Protein AF-A0A086ZMW8-F1 (afdb_monomer_lite)

Sequence (193 aa):
VYIPHWGKWCWTGADGKLQGNTPGKIGWQNPAAFYQVSSKNVNKVGQGMFSYIQPSRLSVDGSREDAINIFVNTALSYLGSPYRWDYALWPGGGSDCAGLVISSMESVGMQTPYNAYDHRFQAWQDHDANNMWNDPRIMKVAVADRRRGDLVFYPGHVAIYLGNDTIINAYPPHVEYDSIWRWSVRGIGRLFI

Organism: NCBI:txid78343

InterPro domains:
  IPR000064 Endopeptidase, NLPC/P60 domain [PF00877] (80-179)
  IPR000064 Endopeptidase, NLPC/P60 domain [PS51935] (65-193)
  IPR038765 Papain-like cysteine peptidase superfamily [SSF54001] (66-191)
  IPR051794 Peptidoglycan endopeptidase RipA/RipB-like [PTHR47359] (69-190)

Foldseek 3Di:
DWDDDPQATFDDDPVRDGDDPDGQAHDDWDDPLAFTFGQAFEDQDDDDQLSDAQAAPADNHHDLVRLLCQLVVLLVLQFFAFADQLALGHRNPHDAFVSSNRNSCRNRRGHDPDGSNCSNPPPVNSQVLVVQVPDPNFDFDAPVPDDFQKWWGDRSGIWGDHDPQWTWGQDPGGTDIDGSVPDDTPTITHRRD

Structure (mmCIF, N/CA/C/O backbone):
data_AF-A0A086ZMW8-F1
#
_entry.id   AF-A0A086ZMW8-F1
#
loop_
_atom_site.group_PDB
_atom_site.id
_atom_site.type_symbol
_atom_site.label_atom_id
_atom_site.label_alt_id
_atom_site.label_comp_id
_atom_site.label_asym_id
_atom_site.label_entity_id
_atom_site.label_seq_id
_atom_site.pdbx_PDB_ins_code
_atom_site.Cartn_x
_atom_site.Cartn_y
_atom_site.Cartn_z
_atom_site.occupancy
_atom_site.B_iso_or_equiv
_atom_site.auth_seq_id
_atom_site.auth_comp_id
_atom_site.auth_asym_id
_atom_site.auth_atom_id
_atom_site.pdbx_PDB_model_num
ATOM 1 N N . VAL A 1 1 ? 0.745 -2.828 18.909 1.00 62.19 1 VAL A N 1
ATOM 2 C CA . VAL A 1 1 ? -0.178 -3.710 18.145 1.00 62.19 1 VAL A CA 1
ATOM 3 C C . VAL A 1 1 ? -1.613 -3.312 18.482 1.00 62.19 1 VAL A C 1
ATOM 5 O O . VAL A 1 1 ? -1.815 -2.674 19.504 1.00 62.19 1 VAL A O 1
ATOM 8 N N . TYR A 1 2 ? -2.616 -3.596 17.652 1.00 72.81 2 TYR A N 1
ATOM 9 C CA . TYR A 1 2 ? -4.003 -3.312 18.044 1.00 72.81 2 TYR A CA 1
ATOM 10 C C . TYR A 1 2 ? -4.563 -4.466 18.868 1.00 72.81 2 TYR A C 1
ATOM 12 O O . TYR A 1 2 ? -4.479 -5.614 18.441 1.00 72.81 2 TYR A O 1
ATOM 20 N N . ILE A 1 3 ? -5.112 -4.161 20.044 1.00 77.69 3 ILE A N 1
ATOM 21 C CA . ILE A 1 3 ? -5.725 -5.160 20.928 1.00 77.69 3 ILE A CA 1
ATOM 22 C C . ILE A 1 3 ? -7.196 -4.822 21.184 1.00 77.69 3 ILE A C 1
ATOM 24 O O . ILE A 1 3 ? -7.540 -3.634 21.270 1.00 77.69 3 ILE A O 1
ATOM 28 N N . PRO A 1 4 ? -8.068 -5.834 21.330 1.00 80.25 4 PRO A N 1
ATOM 29 C CA . PRO A 1 4 ? -9.439 -5.601 21.740 1.00 80.25 4 PRO A CA 1
ATOM 30 C C . PRO A 1 4 ? -9.466 -5.169 23.213 1.00 80.25 4 PRO A C 1
ATOM 32 O O . PRO A 1 4 ? -8.930 -5.845 24.089 1.00 80.25 4 PRO A O 1
ATOM 35 N N . HIS A 1 5 ? -10.107 -4.038 23.497 1.00 79.62 5 HIS A N 1
ATOM 36 C CA . HIS A 1 5 ? -10.313 -3.508 24.840 1.00 79.62 5 HIS A CA 1
ATOM 37 C C . HIS A 1 5 ? -11.706 -2.870 24.929 1.00 79.62 5 HIS A C 1
ATOM 39 O O . HIS A 1 5 ? -12.002 -1.899 24.234 1.00 79.62 5 HIS A O 1
ATOM 45 N N . TRP A 1 6 ? -12.588 -3.454 25.750 1.00 79.94 6 TRP A N 1
ATOM 46 C CA . TRP A 1 6 ? -13.980 -3.011 25.954 1.00 79.94 6 TRP A CA 1
ATOM 47 C C . TRP A 1 6 ? -14.782 -2.791 24.657 1.00 79.94 6 TRP A C 1
ATOM 49 O O . TRP A 1 6 ? -15.433 -1.764 24.473 1.00 79.94 6 TRP A O 1
ATOM 59 N N . GLY A 1 7 ? -14.716 -3.755 23.732 1.00 76.12 7 GLY A N 1
ATOM 60 C CA . GLY A 1 7 ? -15.445 -3.693 22.456 1.00 76.12 7 GLY A CA 1
ATOM 61 C C . GLY A 1 7 ? -14.871 -2.697 21.441 1.00 76.12 7 GLY A C 1
ATOM 62 O O . GLY A 1 7 ? -15.515 -2.406 20.435 1.00 76.12 7 GLY A O 1
ATOM 63 N N . LYS A 1 8 ? -13.670 -2.165 21.690 1.00 82.00 8 LYS A N 1
ATOM 64 C CA . LYS A 1 8 ? -12.950 -1.242 20.806 1.00 82.00 8 LYS A CA 1
ATOM 65 C C . LYS A 1 8 ? -11.552 -1.779 20.520 1.00 82.00 8 LYS A C 1
ATOM 67 O O . LYS A 1 8 ? -11.022 -2.567 21.299 1.00 82.00 8 LYS A O 1
ATOM 72 N N . TRP A 1 9 ? -10.943 -1.336 19.426 1.00 80.62 9 TRP A N 1
ATOM 73 C CA . TRP A 1 9 ? -9.559 -1.675 19.109 1.00 80.62 9 TRP A CA 1
ATOM 74 C C . TRP A 1 9 ? -8.659 -0.514 19.501 1.00 80.62 9 TRP A C 1
ATOM 76 O O . TRP A 1 9 ? -8.731 0.588 18.944 1.00 80.62 9 TRP A O 1
ATOM 86 N N . CYS A 1 10 ? -7.820 -0.759 20.498 1.00 81.38 10 CYS A N 1
ATOM 87 C CA . CYS A 1 10 ? -6.917 0.241 21.041 1.00 81.38 10 CYS A CA 1
ATOM 88 C C . CYS A 1 10 ? -5.493 -0.012 20.561 1.00 81.38 10 CYS A C 1
ATOM 90 O O . CYS A 1 10 ? -5.088 -1.154 20.339 1.00 81.38 10 CYS A O 1
ATOM 92 N N . TRP A 1 11 ? -4.742 1.073 20.392 1.00 78.00 11 TRP A N 1
ATOM 93 C CA . TRP A 1 11 ? -3.350 1.004 19.984 1.00 78.00 11 TRP A CA 1
ATOM 94 C C . TRP A 1 11 ? -2.454 0.706 21.192 1.00 78.00 11 TRP A C 1
ATOM 96 O O . TRP A 1 11 ? -2.548 1.370 22.227 1.00 78.00 11 TRP A O 1
ATOM 106 N N . THR A 1 12 ? -1.582 -0.291 21.060 1.00 69.06 12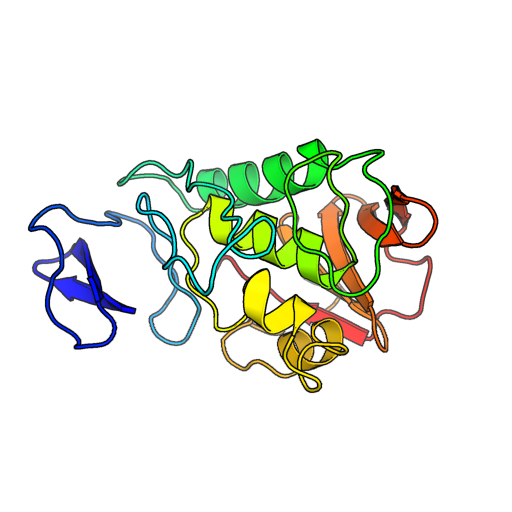 THR A N 1
ATOM 107 C CA . THR A 1 12 ? -0.496 -0.543 22.012 1.00 69.06 12 THR A CA 1
ATOM 108 C C . THR A 1 12 ? 0.857 -0.249 21.396 1.00 69.06 12 THR A C 1
ATOM 110 O O . THR A 1 12 ? 1.073 -0.478 20.199 1.00 69.06 12 THR A O 1
ATOM 113 N N . GLY A 1 13 ? 1.787 0.201 22.237 1.00 66.81 13 GLY A N 1
ATOM 114 C CA . GLY A 1 13 ? 3.204 0.232 21.897 1.00 66.81 13 GLY A CA 1
ATOM 115 C C . GLY A 1 13 ? 3.767 -1.171 21.646 1.00 66.81 13 GLY A C 1
ATOM 116 O O . GLY A 1 13 ? 3.068 -2.183 21.760 1.00 66.81 13 GLY A O 1
ATOM 117 N N . ALA A 1 14 ? 5.054 -1.249 21.306 1.00 59.66 14 ALA A N 1
ATOM 118 C CA . ALA A 1 14 ? 5.758 -2.529 21.159 1.00 59.66 14 ALA A CA 1
ATOM 119 C C . ALA A 1 14 ? 5.823 -3.336 22.476 1.00 59.66 14 ALA A C 1
ATOM 121 O O . ALA A 1 14 ? 5.982 -4.550 22.447 1.00 59.66 14 ALA A O 1
ATOM 122 N N . ASP A 1 15 ? 5.641 -2.673 23.619 1.00 63.19 15 ASP A N 1
ATOM 123 C CA . ASP A 1 15 ? 5.596 -3.251 24.966 1.00 63.19 15 ASP A CA 1
ATOM 124 C C . ASP A 1 15 ? 4.214 -3.807 25.359 1.00 63.19 15 ASP A C 1
ATOM 126 O O . ASP A 1 15 ? 4.018 -4.245 26.492 1.00 63.19 15 ASP A O 1
ATOM 130 N N . GLY A 1 16 ? 3.232 -3.757 24.451 1.00 58.94 16 GLY A N 1
ATOM 131 C CA . GLY A 1 16 ? 1.870 -4.219 24.708 1.00 58.94 16 GLY A CA 1
ATOM 132 C C . GLY A 1 16 ? 1.062 -3.314 25.643 1.00 58.94 16 GLY A C 1
ATOM 133 O O . GLY A 1 16 ? -0.112 -3.599 25.885 1.00 58.94 16 GLY A O 1
ATOM 134 N N . LYS A 1 17 ? 1.630 -2.203 26.130 1.00 70.06 17 LYS A N 1
ATOM 135 C CA . LYS A 1 17 ? 0.896 -1.236 26.949 1.00 70.06 17 LYS A CA 1
ATOM 136 C C . LYS A 1 17 ? 0.034 -0.352 26.062 1.00 70.06 17 LYS A C 1
ATOM 138 O O . LYS A 1 17 ? 0.461 0.090 24.993 1.00 70.06 17 LYS A O 1
ATOM 143 N N . LEU A 1 18 ? -1.191 -0.092 26.518 1.00 65.31 18 LEU A N 1
ATOM 144 C CA . LEU A 1 18 ? -2.094 0.856 25.873 1.00 65.31 18 LEU A CA 1
ATOM 145 C C . LEU A 1 18 ? -1.433 2.231 25.853 1.00 65.31 18 LEU A C 1
ATOM 147 O O . LEU A 1 18 ? -1.104 2.787 26.901 1.00 65.31 18 LEU A O 1
ATOM 151 N N . GLN A 1 19 ? -1.241 2.774 24.658 1.00 66.94 19 GLN A N 1
ATOM 152 C CA . GLN A 1 19 ? -0.713 4.117 24.496 1.00 66.94 19 GLN A CA 1
ATOM 153 C C . GLN A 1 19 ? -1.870 5.040 24.105 1.00 66.94 19 GLN A C 1
ATOM 155 O O . GLN A 1 19 ? -2.325 5.068 22.964 1.00 66.94 19 GLN A O 1
ATOM 160 N N . GLY A 1 20 ? -2.367 5.776 25.104 1.00 63.78 20 GLY A N 1
ATOM 161 C CA . GLY A 1 20 ? -3.547 6.631 25.004 1.00 63.78 20 GLY A CA 1
ATOM 162 C C . GLY A 1 20 ? -4.851 5.863 25.246 1.00 63.78 20 GLY A C 1
ATOM 163 O O . GLY A 1 20 ? -5.144 4.877 24.581 1.00 63.78 20 GLY A O 1
ATOM 164 N N . ASN A 1 21 ? -5.688 6.351 26.166 1.00 66.19 21 ASN A N 1
ATOM 165 C CA . ASN A 1 21 ? -7.015 5.773 26.442 1.00 66.19 21 ASN A CA 1
ATOM 166 C C . ASN A 1 21 ? -8.025 5.968 25.289 1.00 66.19 21 ASN A C 1
ATOM 168 O O . ASN A 1 21 ? -9.191 5.593 25.413 1.00 66.19 21 ASN A O 1
ATOM 172 N N . THR A 1 22 ? -7.615 6.583 24.175 1.00 75.62 22 THR A N 1
ATOM 173 C CA . THR A 1 22 ? -8.476 6.812 23.015 1.00 75.62 22 THR A CA 1
ATOM 174 C C . THR A 1 22 ? -8.354 5.647 22.028 1.00 75.62 22 THR A C 1
ATOM 176 O O . THR A 1 22 ? -7.244 5.360 21.577 1.00 75.62 22 THR A O 1
ATOM 179 N N . PRO A 1 23 ? -9.470 5.010 21.637 1.00 84.75 23 PRO A N 1
ATOM 180 C CA . PRO A 1 23 ? -9.475 3.947 20.636 1.00 84.75 23 PRO A CA 1
ATOM 181 C C . PRO A 1 23 ? -8.788 4.370 19.335 1.00 84.75 23 PRO A C 1
ATOM 183 O O . PRO A 1 23 ? -8.944 5.507 18.888 1.00 84.75 23 PRO A O 1
ATOM 186 N N . GLY A 1 24 ? -8.063 3.439 18.714 1.00 89.19 24 GLY A N 1
ATOM 187 C CA . GLY A 1 24 ? -7.549 3.612 17.355 1.00 89.19 24 GLY A CA 1
ATOM 188 C C . GLY A 1 24 ? -8.610 3.291 16.305 1.00 89.19 24 GLY A C 1
ATOM 189 O O . GLY A 1 24 ? -8.614 3.891 15.229 1.00 89.19 24 GLY A O 1
ATOM 190 N N . LYS A 1 25 ? -9.550 2.399 16.644 1.00 92.25 25 LYS A N 1
ATOM 191 C CA . LYS A 1 25 ? -10.668 2.007 15.785 1.00 92.25 25 LYS A CA 1
ATOM 192 C C . LYS A 1 25 ? -11.890 1.556 16.602 1.00 92.25 25 LYS A C 1
ATOM 194 O O . LYS A 1 25 ? -11.754 0.903 17.639 1.00 92.25 25 LYS A O 1
ATOM 199 N N . ILE A 1 26 ? -13.084 1.867 16.107 1.00 92.44 26 ILE A N 1
ATOM 200 C CA . ILE A 1 26 ? -14.387 1.332 16.523 1.00 92.44 26 ILE A CA 1
ATOM 201 C C . ILE A 1 26 ? -15.158 0.839 15.288 1.00 92.44 26 ILE A C 1
ATOM 203 O O . ILE A 1 26 ? -14.922 1.325 14.182 1.00 92.44 26 ILE A O 1
ATOM 207 N N . GLY A 1 27 ? -16.067 -0.123 15.453 1.00 91.25 27 GLY A N 1
ATOM 208 C CA . GLY A 1 27 ? -16.823 -0.711 14.338 1.00 91.25 27 GLY A CA 1
ATOM 209 C C . GLY A 1 27 ? -16.022 -1.766 13.569 1.00 91.25 27 GLY A C 1
ATOM 210 O O . GLY A 1 27 ? -15.354 -2.594 14.188 1.00 91.25 27 GLY A O 1
ATOM 211 N N . TRP A 1 28 ? -16.100 -1.748 12.231 1.00 94.62 28 TRP A N 1
ATOM 212 C CA . TRP A 1 28 ? -15.390 -2.718 11.384 1.00 94.62 28 TRP A CA 1
ATOM 213 C C . TRP A 1 28 ? -13.880 -2.716 11.658 1.00 94.62 28 TRP A C 1
ATOM 215 O O . TRP A 1 28 ? -13.268 -1.663 11.863 1.00 94.62 28 TRP A O 1
ATOM 225 N N . GLN A 1 29 ? -13.308 -3.914 11.640 1.00 95.19 29 GLN A N 1
ATOM 226 C CA . GLN A 1 29 ? -11.886 -4.193 11.727 1.00 95.19 29 GLN A CA 1
ATOM 227 C C . GLN A 1 29 ? -11.632 -5.556 11.070 1.00 95.19 29 GLN A C 1
ATOM 229 O O . GLN A 1 29 ? -12.502 -6.430 11.111 1.00 95.19 29 GLN A O 1
ATOM 234 N N . ASN A 1 30 ? -10.440 -5.747 10.508 1.00 95.81 30 ASN A N 1
ATOM 235 C CA . ASN A 1 30 ? -10.020 -7.049 10.004 1.00 95.81 30 ASN A CA 1
ATOM 236 C C . ASN A 1 30 ? -9.996 -8.108 11.126 1.00 95.81 30 ASN A C 1
ATOM 238 O O . ASN A 1 30 ? -9.678 -7.782 12.274 1.00 95.81 30 ASN A O 1
ATOM 242 N N . PRO A 1 31 ? -10.226 -9.400 10.8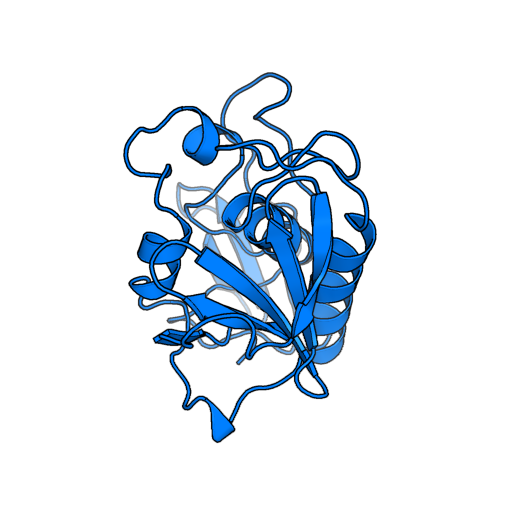23 1.00 94.44 31 PRO A N 1
ATOM 243 C CA . PRO A 1 31 ? -9.994 -10.467 11.794 1.00 94.44 31 PRO A CA 1
ATOM 244 C C . PRO A 1 31 ? -8.561 -10.421 12.350 1.00 94.44 31 PRO A C 1
ATOM 246 O O . PRO A 1 31 ? -7.626 -10.066 11.634 1.00 94.44 31 PRO A O 1
ATOM 249 N N . ALA A 1 32 ? -8.374 -10.811 13.616 1.00 90.00 32 ALA A N 1
ATOM 250 C CA . ALA A 1 32 ? -7.129 -10.587 14.369 1.00 90.00 32 ALA A CA 1
ATOM 251 C C . ALA A 1 32 ? -5.858 -11.201 13.743 1.00 90.00 32 ALA A C 1
ATOM 253 O O . ALA A 1 32 ? -4.753 -10.748 14.029 1.00 90.00 32 ALA A O 1
ATOM 254 N N . ALA A 1 33 ? -6.006 -12.223 12.895 1.00 92.75 33 ALA A N 1
ATOM 255 C CA . ALA A 1 33 ? -4.898 -12.856 12.181 1.00 92.75 33 ALA A CA 1
ATOM 256 C C . ALA A 1 33 ? -4.319 -11.990 11.044 1.00 92.75 33 ALA A C 1
ATOM 258 O O . ALA A 1 33 ? -3.245 -12.297 10.536 1.00 92.75 33 ALA A O 1
ATOM 259 N N . PHE A 1 34 ? -5.010 -10.923 10.640 1.00 96.19 34 PHE A N 1
ATOM 260 C CA . PHE A 1 34 ? -4.608 -10.037 9.551 1.00 96.19 34 PHE A CA 1
ATOM 261 C C . PHE A 1 34 ? -4.235 -8.653 10.075 1.00 96.19 34 PHE A C 1
ATOM 263 O O . PHE A 1 34 ? -4.536 -8.289 11.217 1.00 96.19 34 PHE A O 1
ATOM 270 N N . TYR A 1 35 ? -3.580 -7.860 9.232 1.00 96.19 35 TYR A N 1
ATOM 271 C CA . TYR A 1 35 ? -3.204 -6.503 9.601 1.00 96.19 35 TYR A CA 1
ATOM 272 C C . TYR A 1 35 ? -4.409 -5.660 9.997 1.00 96.19 35 TYR A C 1
ATOM 274 O O . TYR A 1 35 ? -5.439 -5.673 9.337 1.00 96.19 35 TYR A O 1
ATOM 282 N N . GLN A 1 36 ? -4.273 -4.921 11.087 1.00 95.56 36 GLN A N 1
ATOM 283 C CA . GLN A 1 36 ? -5.343 -4.106 11.649 1.00 95.56 36 GLN A CA 1
ATOM 284 C C . GLN A 1 36 ? -5.212 -2.666 11.136 1.00 95.56 36 GLN A C 1
ATOM 286 O O . GLN A 1 36 ? -4.092 -2.187 10.964 1.00 95.56 36 GLN A O 1
ATOM 291 N N . VAL A 1 37 ? -6.330 -1.968 10.932 1.00 96.06 37 VAL A N 1
ATOM 292 C CA . VAL A 1 37 ? -6.357 -0.540 10.552 1.00 96.06 37 VAL A CA 1
ATOM 293 C C . VAL A 1 37 ? -6.647 0.368 11.743 1.00 96.06 37 VAL A C 1
ATOM 295 O O . VAL A 1 37 ? -7.153 -0.086 12.775 1.00 96.06 37 VAL A O 1
ATOM 298 N N . SER A 1 38 ? -6.364 1.665 11.600 1.00 95.25 38 SER A N 1
ATOM 299 C CA . SER A 1 38 ? -6.546 2.645 12.669 1.00 95.25 38 SER A CA 1
ATOM 300 C C . SER A 1 38 ? -6.477 4.095 12.218 1.00 95.25 38 SER A C 1
ATOM 302 O O . SER A 1 38 ? -5.779 4.448 11.276 1.00 95.25 38 SER A O 1
ATOM 304 N N . SER A 1 39 ? -7.130 4.951 12.995 1.00 94.69 39 SER A N 1
ATOM 305 C CA . SER A 1 39 ? -7.003 6.411 12.947 1.00 94.69 39 SER A CA 1
ATOM 306 C C . SER A 1 39 ? -5.680 6.966 13.481 1.00 94.69 39 SER A C 1
ATOM 308 O O . SER A 1 39 ? -5.392 8.151 13.331 1.00 94.69 39 SER A O 1
ATOM 310 N N . LYS A 1 40 ? -4.867 6.139 14.145 1.00 92.88 40 LYS A N 1
ATOM 311 C CA . LYS A 1 40 ? -3.535 6.522 14.629 1.00 92.88 40 LYS A CA 1
ATOM 312 C C . LYS A 1 40 ? -2.485 6.228 13.564 1.00 92.88 40 LYS A C 1
ATOM 314 O O . LYS A 1 40 ? -2.605 5.259 12.819 1.00 92.88 40 LYS A O 1
ATOM 319 N N . ASN A 1 41 ? -1.438 7.046 13.537 1.00 93.25 41 ASN A N 1
ATOM 320 C CA . ASN A 1 41 ? -0.273 6.791 12.697 1.00 93.25 41 ASN A CA 1
ATOM 321 C C . ASN A 1 41 ? 0.440 5.503 13.122 1.00 93.25 41 ASN A C 1
ATOM 323 O O . ASN A 1 41 ? 0.378 5.095 14.284 1.00 93.25 41 ASN A O 1
ATOM 327 N N . VAL A 1 42 ? 1.150 4.900 12.172 1.00 92.69 42 VAL A N 1
ATOM 328 C CA . VAL A 1 42 ? 2.110 3.833 12.460 1.00 92.69 42 VAL A CA 1
ATOM 329 C C . VAL A 1 42 ? 3.299 4.367 13.264 1.00 92.69 42 VAL A C 1
ATOM 331 O O . VAL A 1 42 ? 3.539 5.575 13.348 1.00 92.69 42 VAL A O 1
ATOM 334 N N . ASN A 1 43 ? 4.064 3.452 13.850 1.00 91.50 43 ASN A N 1
ATOM 335 C CA . ASN A 1 43 ? 5.311 3.773 14.524 1.00 91.50 43 ASN A CA 1
ATOM 336 C C . ASN A 1 43 ? 6.329 4.348 13.550 1.00 91.50 43 ASN A C 1
ATOM 338 O O . ASN A 1 43 ? 6.630 3.749 12.521 1.00 91.50 43 ASN A O 1
ATOM 342 N N . LYS A 1 44 ? 6.923 5.473 13.939 1.00 90.81 44 LYS A N 1
ATOM 343 C CA . LYS A 1 44 ? 8.089 6.008 13.252 1.00 90.81 44 LYS A CA 1
ATOM 344 C C . LYS A 1 44 ? 9.300 5.113 13.522 1.00 90.81 44 LYS A C 1
ATOM 346 O O . LYS A 1 44 ? 9.607 4.830 14.679 1.00 90.81 44 LYS A O 1
ATOM 351 N N . VAL A 1 45 ? 10.006 4.735 12.461 1.00 93.06 45 VAL A N 1
ATOM 352 C CA . VAL A 1 45 ? 11.263 3.980 12.520 1.00 93.06 45 VAL A CA 1
ATOM 353 C C . VAL A 1 45 ? 12.390 4.844 11.957 1.00 93.06 45 VAL A C 1
ATOM 355 O O . VAL A 1 45 ? 12.205 5.575 10.983 1.00 93.06 45 VAL A O 1
ATOM 358 N N . GLY A 1 46 ? 13.554 4.798 12.603 1.00 93.88 46 GLY A N 1
ATOM 359 C CA . GLY A 1 46 ? 14.751 5.498 12.144 1.00 93.88 46 GLY A CA 1
ATOM 360 C C . GLY A 1 46 ? 14.662 7.029 12.169 1.00 93.88 46 GLY A C 1
ATOM 361 O O . GLY A 1 46 ? 13.924 7.634 12.952 1.00 93.88 46 GLY A O 1
ATOM 362 N N . GLN A 1 47 ? 15.482 7.672 11.333 1.00 92.62 47 GLN A N 1
ATOM 363 C CA . GLN A 1 47 ? 15.650 9.130 11.277 1.00 92.62 47 GLN A CA 1
ATOM 364 C C . GLN A 1 47 ? 15.832 9.635 9.835 1.00 92.62 47 GLN A C 1
ATOM 366 O O . GLN A 1 47 ? 16.037 8.858 8.905 1.00 92.62 47 GLN A O 1
ATOM 371 N N . GLY A 1 48 ? 15.771 10.957 9.647 1.00 95.12 48 GLY A N 1
ATOM 372 C CA . GLY A 1 48 ? 15.941 11.593 8.337 1.00 95.12 48 GLY A CA 1
ATOM 373 C C . GLY A 1 48 ? 14.759 11.362 7.391 1.00 95.12 48 GLY A C 1
ATOM 374 O O . GLY A 1 48 ? 13.659 11.025 7.829 1.00 95.12 48 GLY A O 1
ATOM 375 N N . MET A 1 49 ? 14.972 11.552 6.086 1.00 94.62 49 MET A N 1
ATOM 376 C CA . MET A 1 49 ? 13.893 11.441 5.091 1.00 94.62 49 MET A CA 1
ATOM 377 C C . MET A 1 49 ? 13.282 10.036 5.018 1.00 94.62 49 MET A C 1
ATOM 379 O O . MET A 1 49 ? 12.079 9.911 4.837 1.00 94.62 49 MET A O 1
ATOM 383 N N . PHE A 1 50 ? 14.080 8.994 5.258 1.00 95.38 50 PHE A N 1
ATOM 384 C CA . PHE A 1 50 ? 13.621 7.602 5.285 1.00 95.38 50 PHE A CA 1
ATOM 385 C C . PHE A 1 50 ? 12.900 7.232 6.589 1.00 95.38 50 PHE A C 1
ATOM 387 O O . PHE A 1 50 ? 12.518 6.094 6.771 1.00 95.38 50 PHE A O 1
ATOM 394 N N . SER A 1 51 ? 12.675 8.190 7.492 1.00 94.62 51 SER A N 1
ATOM 395 C CA . SER A 1 51 ? 11.732 8.040 8.613 1.00 94.62 51 SER A CA 1
ATOM 396 C C . SER A 1 51 ? 10.358 8.647 8.315 1.00 94.62 51 SER A C 1
ATOM 398 O O . SER A 1 51 ? 9.579 8.918 9.235 1.00 94.62 51 SER A O 1
ATOM 400 N N . TYR A 1 52 ? 10.099 8.941 7.036 1.00 96.56 52 TYR A N 1
ATOM 401 C CA . TYR A 1 52 ? 8.801 9.382 6.555 1.00 96.56 52 TYR A CA 1
ATOM 402 C C . TYR A 1 52 ? 7.733 8.343 6.898 1.00 96.56 52 TYR A C 1
ATOM 404 O O . TYR A 1 52 ? 7.956 7.145 6.766 1.00 96.56 52 TYR A O 1
ATOM 412 N N . ILE A 1 53 ? 6.585 8.849 7.337 1.00 96.19 53 ILE A N 1
ATOM 413 C CA . ILE A 1 53 ? 5.357 8.085 7.505 1.00 96.19 53 ILE A CA 1
ATOM 414 C C . ILE A 1 53 ? 4.269 8.827 6.743 1.00 96.19 53 ILE A C 1
ATOM 416 O O . ILE A 1 53 ? 4.152 10.052 6.865 1.00 96.19 53 ILE A O 1
ATOM 420 N N . GLN A 1 54 ? 3.448 8.109 5.991 1.00 97.62 54 GLN A N 1
ATOM 421 C CA . GLN A 1 54 ? 2.210 8.656 5.460 1.00 97.62 54 GLN A CA 1
ATOM 422 C C . GLN A 1 54 ? 1.171 8.668 6.596 1.00 97.62 54 GLN A C 1
ATOM 424 O O . GLN A 1 54 ? 0.766 7.602 7.058 1.00 97.62 54 GLN A O 1
ATOM 429 N N . PRO A 1 55 ? 0.715 9.842 7.084 1.00 96.94 55 PRO A N 1
ATOM 430 C CA . PRO A 1 55 ? -0.198 9.878 8.221 1.00 96.94 55 PRO A CA 1
ATOM 431 C C . PRO A 1 55 ? -1.514 9.170 7.914 1.00 96.94 55 PRO A C 1
ATOM 433 O O . PRO A 1 55 ? -2.030 9.288 6.793 1.00 96.94 55 PRO A O 1
ATOM 436 N N . SER A 1 56 ? -2.069 8.501 8.927 1.00 97.56 56 SER A N 1
ATOM 437 C CA . SER A 1 56 ? -3.392 7.905 8.822 1.00 97.56 56 SER A CA 1
ATOM 438 C C . SER A 1 56 ? -4.439 8.993 8.613 1.00 97.56 56 SER A C 1
ATOM 440 O O . SER A 1 56 ? -4.432 10.029 9.280 1.00 97.56 56 SER A O 1
ATOM 442 N N . ARG A 1 57 ? -5.345 8.751 7.669 1.00 98.12 57 ARG A N 1
ATOM 443 C CA . ARG A 1 57 ? -6.500 9.609 7.370 1.00 98.12 57 ARG A CA 1
ATOM 444 C C . ARG A 1 57 ? -7.820 8.931 7.736 1.00 98.12 57 ARG A C 1
ATOM 446 O O . ARG A 1 57 ? -8.879 9.505 7.506 1.00 98.12 57 ARG A O 1
ATOM 453 N N . LEU A 1 58 ? -7.766 7.709 8.269 1.00 97.56 58 LEU A N 1
ATOM 454 C CA . LEU A 1 58 ? -8.950 6.946 8.643 1.00 97.56 58 LEU A CA 1
ATOM 455 C C . LEU A 1 58 ? -9.578 7.557 9.900 1.00 97.56 58 LEU A C 1
ATOM 457 O O . LEU A 1 58 ? -8.885 7.812 10.884 1.00 97.56 58 LEU A O 1
ATOM 461 N N . SER A 1 59 ? -10.892 7.777 9.902 1.00 96.06 59 SER A N 1
ATOM 462 C CA . SER A 1 59 ? -11.589 8.155 11.131 1.00 96.06 59 SER A CA 1
ATOM 463 C C . SER A 1 59 ? -11.647 6.970 12.099 1.00 96.06 59 SER A C 1
ATOM 465 O O . SER A 1 59 ? -11.560 5.804 11.707 1.00 96.06 59 SER A O 1
ATOM 467 N N . VAL A 1 60 ? -11.811 7.243 13.396 1.00 94.69 60 VAL A N 1
ATOM 468 C CA . VAL A 1 60 ? -11.894 6.175 14.406 1.00 94.69 60 VAL A CA 1
ATOM 469 C C . VAL A 1 60 ? -13.049 5.203 14.127 1.00 94.69 60 VAL A C 1
ATOM 471 O O . VAL A 1 60 ? -12.941 4.023 14.434 1.00 94.69 60 VAL A O 1
ATOM 474 N N . ASP A 1 61 ? -14.127 5.660 13.502 1.00 95.25 61 ASP A N 1
ATOM 475 C CA . ASP A 1 61 ? -15.325 4.902 13.137 1.00 95.25 61 ASP A CA 1
ATOM 476 C C . ASP A 1 61 ? -15.389 4.501 11.654 1.00 95.25 61 ASP A C 1
ATOM 478 O O . ASP A 1 61 ? -16.374 3.898 11.235 1.00 95.25 61 ASP A O 1
ATOM 482 N N . GLY A 1 62 ? -14.334 4.773 10.878 1.00 96.69 62 GLY A N 1
ATOM 483 C CA . GLY A 1 62 ? -14.325 4.601 9.426 1.00 96.69 62 GLY A CA 1
ATOM 484 C C . GLY A 1 62 ? -14.688 3.185 8.981 1.00 96.69 62 GLY A C 1
ATOM 485 O O . GLY A 1 62 ? -14.299 2.188 9.597 1.00 96.69 62 GLY A O 1
ATOM 486 N N . SER A 1 63 ? -15.451 3.074 7.905 1.00 97.94 63 SER A N 1
ATOM 487 C CA . SER A 1 63 ? -15.873 1.793 7.350 1.00 97.94 63 SER A CA 1
ATOM 488 C C . SER A 1 63 ? -14.732 1.068 6.620 1.00 97.94 63 SER A C 1
ATOM 490 O O . SER A 1 63 ? -13.648 1.611 6.392 1.00 97.94 63 SER A O 1
ATOM 492 N N . ARG A 1 64 ? -14.992 -0.180 6.206 1.00 98.25 64 ARG A N 1
ATOM 493 C CA . ARG A 1 64 ? -14.102 -0.924 5.298 1.00 98.25 64 ARG A CA 1
ATOM 494 C C . ARG A 1 64 ? -13.877 -0.177 3.987 1.00 98.25 64 ARG A C 1
ATOM 496 O O . ARG A 1 64 ? -12.766 -0.164 3.466 1.00 98.25 64 ARG A O 1
ATOM 503 N N . GLU A 1 65 ? -14.932 0.440 3.471 1.00 98.62 65 GLU A N 1
ATOM 504 C CA . GLU A 1 65 ? -14.892 1.179 2.213 1.00 98.62 65 GLU A CA 1
ATOM 505 C C . GLU A 1 65 ? -14.091 2.480 2.352 1.00 98.62 65 GLU A C 1
ATOM 507 O O . GLU A 1 65 ? -13.302 2.804 1.468 1.00 98.62 65 GLU A O 1
ATOM 512 N N . ASP A 1 66 ? -14.188 3.174 3.491 1.00 98.69 66 ASP A N 1
ATOM 513 C CA . ASP A 1 66 ? -13.355 4.353 3.771 1.00 98.69 66 ASP A CA 1
ATOM 514 C C . ASP A 1 66 ? -11.868 3.993 3.778 1.00 98.69 66 ASP A C 1
ATOM 516 O O . ASP A 1 66 ? -11.061 4.689 3.162 1.00 98.69 66 ASP A O 1
ATOM 520 N N . ALA A 1 67 ? -11.498 2.873 4.409 1.00 98.69 67 ALA A N 1
ATOM 521 C CA . ALA A 1 67 ? -10.116 2.400 4.416 1.00 98.69 67 ALA A CA 1
ATOM 522 C C . ALA A 1 67 ? -9.610 2.075 2.999 1.00 98.69 67 ALA A C 1
ATOM 524 O O . ALA A 1 67 ? -8.532 2.528 2.617 1.00 98.69 67 ALA A O 1
ATOM 525 N N . ILE A 1 68 ? -10.402 1.364 2.189 1.00 98.88 68 ILE A N 1
ATOM 526 C CA . ILE A 1 68 ? -10.052 1.070 0.789 1.00 98.88 68 ILE A CA 1
ATOM 527 C C . ILE A 1 68 ? -9.881 2.368 -0.011 1.00 98.88 68 ILE A C 1
ATOM 529 O O . ILE A 1 68 ? -8.914 2.515 -0.759 1.00 98.88 68 ILE A O 1
ATOM 533 N N . ASN A 1 69 ? -10.790 3.330 0.155 1.00 98.88 69 ASN A N 1
ATOM 534 C CA . ASN A 1 69 ? -10.732 4.603 -0.555 1.00 98.88 69 ASN A CA 1
ATOM 535 C C . ASN A 1 69 ? -9.526 5.443 -0.152 1.00 98.88 69 ASN A C 1
ATOM 537 O O . ASN A 1 69 ? -8.859 5.984 -1.028 1.00 98.88 69 ASN A O 1
ATOM 541 N N . ILE A 1 70 ? -9.200 5.513 1.136 1.00 98.88 70 ILE A N 1
ATOM 542 C CA . ILE A 1 70 ? -8.014 6.219 1.626 1.00 98.88 70 ILE A CA 1
ATOM 543 C C . ILE A 1 70 ? -6.732 5.555 1.114 1.00 98.88 70 ILE A C 1
ATOM 545 O O . ILE A 1 70 ? -5.852 6.254 0.614 1.00 98.88 70 ILE A O 1
ATOM 549 N N . PHE A 1 71 ? -6.645 4.226 1.181 1.00 98.94 71 PHE A N 1
ATOM 550 C CA . PHE A 1 71 ? -5.510 3.453 0.674 1.00 98.94 71 PHE A CA 1
ATOM 551 C C . PHE A 1 71 ? -5.269 3.722 -0.817 1.00 98.94 71 PHE A C 1
ATOM 553 O O . PHE A 1 71 ? -4.177 4.128 -1.215 1.00 98.94 71 PHE A O 1
ATOM 560 N N . VAL A 1 72 ? -6.311 3.582 -1.642 1.00 98.94 72 VAL A N 1
ATOM 561 C CA . VAL A 1 72 ? -6.211 3.811 -3.088 1.00 98.94 72 VAL A CA 1
ATOM 562 C C . VAL A 1 72 ? -5.946 5.282 -3.412 1.00 98.94 72 VAL A C 1
ATOM 564 O O . VAL A 1 72 ? -5.092 5.570 -4.243 1.00 98.94 72 VAL A O 1
ATOM 567 N N . ASN A 1 73 ? -6.625 6.229 -2.760 1.00 98.88 73 ASN A N 1
ATOM 568 C CA . ASN A 1 73 ? -6.411 7.658 -3.013 1.00 98.88 73 ASN A CA 1
ATOM 569 C C . ASN A 1 73 ? -5.006 8.107 -2.605 1.00 98.88 73 ASN A C 1
ATOM 571 O O . ASN A 1 73 ? -4.437 8.994 -3.242 1.00 98.88 73 ASN A O 1
ATOM 575 N N . THR A 1 74 ? -4.424 7.490 -1.575 1.00 98.88 74 THR A N 1
ATOM 576 C CA . THR A 1 74 ? -3.009 7.677 -1.270 1.00 98.88 74 THR A CA 1
ATOM 577 C C . THR A 1 74 ? -2.150 7.201 -2.427 1.00 98.88 74 THR A C 1
ATOM 579 O O . THR A 1 74 ? -1.378 8.014 -2.917 1.00 98.88 74 THR A O 1
ATOM 582 N N . ALA A 1 75 ? -2.318 5.975 -2.931 1.00 98.88 75 ALA A N 1
ATOM 583 C CA . ALA A 1 75 ? -1.547 5.507 -4.084 1.00 98.88 75 ALA A CA 1
ATOM 584 C C . ALA A 1 75 ? -1.689 6.449 -5.294 1.00 98.88 75 ALA A C 1
ATOM 586 O O . ALA A 1 75 ? -0.696 6.852 -5.890 1.00 98.88 75 ALA A O 1
ATOM 587 N N . LEU A 1 76 ? -2.914 6.881 -5.610 1.00 98.88 76 LEU A N 1
ATOM 588 C CA . LEU A 1 76 ? -3.189 7.816 -6.707 1.00 98.88 76 LEU A CA 1
ATOM 589 C C . LEU A 1 76 ? -2.486 9.168 -6.530 1.00 98.88 76 LEU A C 1
ATOM 591 O O . LEU A 1 76 ? -2.068 9.768 -7.517 1.00 98.88 76 LEU A O 1
ATOM 595 N N . SER A 1 77 ? -2.296 9.640 -5.293 1.00 98.81 77 SER A N 1
ATOM 596 C CA . SER A 1 77 ? -1.540 10.874 -5.039 1.00 98.81 77 SER A CA 1
ATOM 597 C C . SER A 1 77 ? -0.067 10.782 -5.451 1.00 98.81 77 SER A C 1
ATOM 599 O O . SER A 1 77 ? 0.568 11.817 -5.630 1.00 98.81 77 SER A O 1
ATOM 601 N N . TYR A 1 78 ? 0.463 9.570 -5.649 1.00 98.75 78 TYR A N 1
ATOM 602 C CA . TYR A 1 78 ? 1.820 9.350 -6.137 1.00 98.75 78 TYR A CA 1
ATOM 603 C C . TYR A 1 78 ? 1.937 9.369 -7.659 1.00 98.75 78 TYR A C 1
ATOM 605 O O . TYR A 1 78 ? 3.069 9.340 -8.124 1.00 98.75 78 TYR A O 1
ATOM 613 N N . LEU A 1 79 ? 0.857 9.419 -8.446 1.00 98.75 79 LEU A N 1
ATOM 614 C CA . LEU A 1 79 ? 0.959 9.419 -9.914 1.00 98.75 79 LEU A CA 1
ATOM 615 C C . LEU A 1 79 ? 1.978 10.454 -10.420 1.00 98.75 79 LEU A C 1
ATOM 617 O O . LEU A 1 79 ? 1.946 11.619 -10.027 1.00 98.75 79 LEU A O 1
ATOM 621 N N . GLY A 1 80 ? 2.909 10.012 -11.268 1.00 98.62 80 GLY A N 1
ATOM 622 C CA . GLY A 1 80 ? 4.027 10.827 -11.760 1.00 98.62 80 GLY A CA 1
ATOM 623 C C . GLY A 1 80 ? 5.232 10.936 -10.815 1.00 98.62 80 GLY A C 1
ATOM 624 O O . GLY A 1 80 ? 6.264 11.475 -11.214 1.00 98.62 80 GLY A O 1
ATOM 625 N N . SER A 1 81 ? 5.159 10.412 -9.587 1.00 98.69 81 SER A N 1
ATOM 626 C CA . SER A 1 81 ? 6.301 10.377 -8.660 1.00 98.69 81 SER A CA 1
ATOM 627 C C . SER A 1 81 ? 7.429 9.523 -9.233 1.00 98.69 81 SER A C 1
ATOM 629 O O . SER A 1 81 ? 7.152 8.449 -9.767 1.00 98.69 81 SER A O 1
ATOM 631 N N . PRO A 1 82 ? 8.700 9.941 -9.105 1.00 98.62 82 PRO A N 1
ATOM 632 C CA . PRO A 1 82 ? 9.810 9.228 -9.720 1.00 98.62 82 PRO A CA 1
ATOM 633 C C . PRO A 1 82 ? 10.001 7.841 -9.107 1.00 98.62 82 PRO A C 1
ATOM 635 O O . PRO A 1 82 ? 9.965 7.676 -7.886 1.00 98.62 82 PRO A O 1
ATOM 638 N N . TYR A 1 83 ? 10.300 6.858 -9.953 1.00 98.44 83 TYR A N 1
ATOM 639 C CA . TYR A 1 83 ? 10.740 5.557 -9.478 1.00 98.44 83 TYR A CA 1
ATOM 640 C C . TYR A 1 83 ? 12.123 5.678 -8.831 1.00 98.44 83 TYR A C 1
ATOM 642 O O . TYR A 1 83 ? 13.073 6.204 -9.434 1.00 98.44 83 TYR A O 1
ATOM 650 N N . ARG A 1 84 ? 12.252 5.166 -7.607 1.00 97.69 84 ARG A N 1
ATOM 651 C CA . ARG A 1 84 ? 13.522 5.073 -6.881 1.00 97.69 84 ARG A CA 1
ATOM 652 C C . ARG A 1 84 ? 13.559 3.755 -6.118 1.00 97.69 84 ARG A C 1
ATOM 654 O O . ARG A 1 84 ? 12.733 3.543 -5.241 1.00 97.69 84 ARG A O 1
ATOM 661 N N . TRP A 1 85 ? 14.511 2.898 -6.481 1.00 96.00 85 TRP A N 1
ATOM 662 C CA . TRP A 1 85 ? 14.744 1.616 -5.815 1.00 96.00 85 TRP A CA 1
ATOM 663 C C . TRP A 1 85 ? 14.986 1.828 -4.313 1.00 96.00 85 TRP A C 1
ATOM 665 O O . TRP A 1 85 ? 15.762 2.717 -3.954 1.00 96.00 85 TRP A O 1
ATOM 675 N N . ASP A 1 86 ? 14.317 1.040 -3.473 1.00 94.12 86 ASP A N 1
ATOM 676 C CA . ASP A 1 86 ? 14.333 1.075 -2.006 1.00 94.12 86 ASP A CA 1
ATOM 677 C C . ASP A 1 86 ? 13.792 2.378 -1.380 1.00 94.12 86 ASP A C 1
ATOM 679 O O . ASP A 1 86 ? 14.200 2.787 -0.287 1.00 94.12 86 ASP A O 1
ATOM 683 N N . TYR A 1 87 ? 12.907 3.102 -2.079 1.00 96.81 87 TYR A N 1
ATOM 684 C CA . TYR A 1 87 ? 12.293 4.329 -1.556 1.00 96.81 87 TYR A CA 1
ATOM 685 C C . TYR A 1 87 ? 10.809 4.118 -1.245 1.00 96.81 87 TYR A C 1
ATOM 687 O O . TYR A 1 87 ? 10.049 3.579 -2.049 1.00 96.81 87 TYR A O 1
ATOM 695 N N . ALA A 1 88 ? 10.383 4.658 -0.105 1.00 97.19 88 ALA A N 1
ATOM 696 C CA . ALA A 1 88 ? 8.987 4.804 0.305 1.00 97.19 88 ALA A CA 1
ATOM 697 C C . ALA A 1 88 ? 8.779 6.213 0.893 1.00 97.19 88 ALA A C 1
ATOM 699 O O . ALA A 1 88 ? 8.501 6.378 2.079 1.00 97.19 88 ALA A O 1
ATOM 700 N N . LEU A 1 89 ? 9.068 7.249 0.099 1.00 97.19 89 LEU A N 1
ATOM 701 C CA . LEU A 1 89 ? 8.996 8.651 0.534 1.00 97.19 89 LEU A CA 1
ATOM 702 C C . LEU A 1 89 ? 7.633 9.263 0.201 1.00 97.19 89 LEU A C 1
ATOM 704 O O . LEU A 1 89 ? 6.776 8.578 -0.321 1.00 97.19 89 LEU A O 1
ATOM 708 N N . TRP A 1 90 ? 7.429 10.549 0.492 1.00 97.88 90 TRP A N 1
ATOM 709 C CA . TRP A 1 90 ? 6.189 11.275 0.180 1.00 97.88 90 TRP A CA 1
ATOM 710 C C . TRP A 1 90 ? 5.915 11.374 -1.337 1.00 97.88 90 TRP A C 1
ATOM 712 O O . TRP A 1 90 ? 6.849 11.223 -2.136 1.00 97.88 90 TRP A O 1
ATOM 722 N N . PRO A 1 91 ? 4.679 11.717 -1.764 1.00 98.25 91 PRO A N 1
ATOM 723 C CA . PRO A 1 91 ? 4.374 11.983 -3.172 1.00 98.25 91 PRO A CA 1
ATOM 724 C C . PRO A 1 91 ? 5.352 12.979 -3.811 1.00 98.25 91 PRO A C 1
ATOM 726 O O . PRO A 1 91 ? 5.560 14.079 -3.304 1.00 98.25 91 PRO A O 1
ATOM 729 N N . GLY A 1 92 ? 5.981 12.590 -4.919 1.00 97.69 92 GLY A N 1
ATOM 730 C CA . GLY A 1 92 ? 7.031 13.352 -5.602 1.00 97.69 92 GLY A CA 1
ATOM 731 C C . GLY A 1 92 ? 8.453 13.160 -5.050 1.00 97.69 92 GLY A C 1
ATOM 732 O O . GLY A 1 92 ? 9.410 13.448 -5.765 1.00 97.69 92 GLY A O 1
ATOM 733 N N . GLY A 1 93 ? 8.624 12.635 -3.831 1.00 95.94 93 GLY A N 1
ATOM 734 C CA . GLY A 1 93 ? 9.934 12.337 -3.227 1.00 95.94 93 GLY A CA 1
ATOM 735 C C . GLY A 1 93 ? 10.603 11.078 -3.792 1.00 95.94 93 GLY A C 1
ATOM 736 O O . GLY A 1 93 ? 11.830 10.982 -3.834 1.00 95.94 93 GLY A O 1
ATOM 737 N N . GLY A 1 94 ? 9.789 10.146 -4.286 1.00 96.56 94 GLY A N 1
ATOM 738 C CA . GLY A 1 94 ? 10.213 8.938 -4.983 1.00 96.56 94 GLY A CA 1
ATOM 739 C C . GLY A 1 94 ? 9.792 7.663 -4.268 1.00 96.56 94 GLY A C 1
ATOM 740 O O . GLY A 1 94 ? 9.730 7.612 -3.039 1.00 96.56 94 GLY A O 1
ATOM 741 N N . SER A 1 95 ? 9.479 6.641 -5.056 1.00 97.62 95 SER A N 1
ATOM 742 C CA . SER A 1 95 ? 8.994 5.369 -4.535 1.00 97.62 95 SER A CA 1
ATOM 743 C C . SER A 1 95 ? 9.323 4.220 -5.481 1.00 97.62 95 SER A C 1
ATOM 745 O O . SER A 1 95 ? 9.355 4.422 -6.695 1.00 97.62 95 SER A O 1
ATOM 747 N N . ASP A 1 96 ? 9.555 3.024 -4.952 1.00 97.94 96 ASP A N 1
ATOM 748 C CA . ASP A 1 96 ? 9.442 1.794 -5.735 1.00 97.94 96 ASP A CA 1
ATOM 749 C C . ASP A 1 96 ? 8.092 1.103 -5.502 1.00 97.94 96 ASP A C 1
ATOM 751 O O . ASP A 1 96 ? 7.184 1.630 -4.855 1.00 97.94 96 ASP A O 1
ATOM 755 N N . CYS A 1 97 ? 7.937 -0.080 -6.094 1.00 98.00 97 CYS A N 1
ATOM 756 C CA . CYS A 1 97 ? 6.678 -0.808 -6.082 1.00 98.00 97 CYS A CA 1
ATOM 757 C C . CYS A 1 97 ? 6.1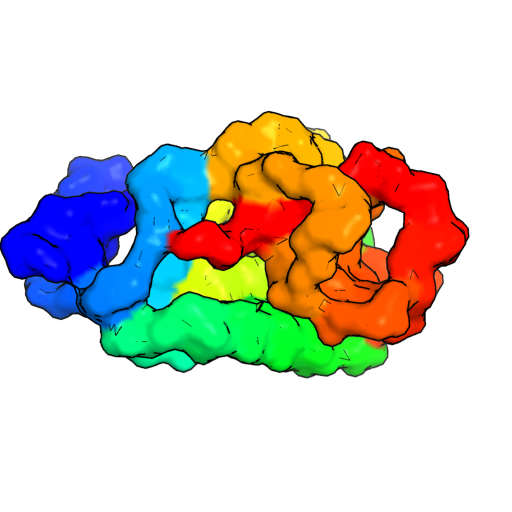94 -1.165 -4.668 1.00 98.00 97 CYS A C 1
ATOM 759 O O . CYS A 1 97 ? 5.007 -1.017 -4.376 1.00 98.00 97 CYS A O 1
ATOM 761 N N . ALA A 1 98 ? 7.105 -1.573 -3.781 1.00 98.31 98 ALA A N 1
ATOM 762 C CA . ALA A 1 98 ? 6.782 -1.892 -2.399 1.00 98.31 98 ALA A CA 1
ATOM 763 C C . ALA A 1 98 ? 6.572 -0.614 -1.582 1.00 98.31 98 ALA A C 1
ATOM 765 O O . ALA A 1 98 ? 5.601 -0.530 -0.834 1.00 98.31 98 ALA A O 1
ATOM 766 N N . GLY A 1 99 ? 7.398 0.413 -1.789 1.00 98.25 99 GLY A N 1
ATOM 767 C CA . GLY A 1 99 ? 7.263 1.703 -1.124 1.00 98.25 99 GLY A CA 1
ATOM 768 C C . GLY A 1 99 ? 5.906 2.364 -1.348 1.00 98.25 99 GLY A C 1
ATOM 769 O O . GLY A 1 99 ? 5.317 2.888 -0.403 1.00 98.25 99 GLY A O 1
ATOM 770 N N . LEU A 1 100 ? 5.351 2.250 -2.558 1.00 98.81 100 LEU A N 1
ATOM 771 C CA . LEU A 1 100 ? 4.016 2.759 -2.876 1.00 98.81 100 LEU A CA 1
ATOM 772 C C . LEU A 1 100 ? 2.942 2.062 -2.028 1.00 98.81 100 LEU A C 1
ATOM 774 O O . LEU A 1 100 ? 2.012 2.701 -1.523 1.00 98.81 100 LEU A O 1
ATOM 778 N N . VAL A 1 101 ? 3.077 0.745 -1.855 1.00 98.75 101 VAL A N 1
ATOM 779 C CA . VAL A 1 101 ? 2.184 -0.064 -1.020 1.00 98.75 101 VAL A CA 1
ATOM 780 C C . VAL A 1 101 ? 2.366 0.274 0.459 1.00 98.75 101 VAL A C 1
ATOM 782 O O . VAL A 1 101 ? 1.360 0.456 1.142 1.00 98.75 101 VAL A O 1
ATOM 785 N N . ILE A 1 102 ? 3.607 0.428 0.937 1.00 98.56 102 ILE A N 1
ATOM 786 C CA . ILE A 1 102 ? 3.934 0.819 2.319 1.00 98.56 102 ILE A CA 1
ATOM 787 C C . ILE A 1 102 ? 3.226 2.127 2.668 1.00 98.56 102 ILE A C 1
ATOM 789 O O . ILE A 1 102 ? 2.393 2.149 3.573 1.00 98.56 102 ILE A O 1
ATOM 793 N N . SER A 1 103 ? 3.457 3.198 1.904 1.00 98.50 103 SER A N 1
ATOM 794 C CA . SER A 1 103 ? 2.823 4.492 2.175 1.00 98.50 103 SER A CA 1
ATOM 795 C C . SER A 1 103 ? 1.292 4.421 2.093 1.00 98.50 103 SER A C 1
ATOM 797 O O . SER A 1 103 ? 0.591 5.094 2.850 1.00 98.50 103 SER A O 1
ATOM 799 N N . SER A 1 104 ? 0.743 3.575 1.219 1.00 98.81 104 SER A N 1
ATOM 800 C CA . SER A 1 104 ? -0.706 3.354 1.137 1.00 98.81 104 SER A CA 1
ATOM 801 C C . SER A 1 104 ? -1.254 2.608 2.362 1.00 98.81 104 SER A C 1
ATOM 803 O O . SER A 1 104 ? -2.313 2.968 2.865 1.00 98.81 104 SER A O 1
ATOM 805 N N . MET A 1 105 ? -0.542 1.613 2.899 1.00 98.75 105 MET A N 1
ATOM 806 C CA . MET A 1 105 ? -0.909 0.925 4.147 1.00 98.75 105 MET A CA 1
ATOM 807 C C . MET A 1 105 ? -0.867 1.883 5.349 1.00 98.75 105 MET A C 1
ATOM 809 O O . MET A 1 105 ? -1.786 1.916 6.173 1.00 98.75 105 MET A O 1
ATOM 813 N N . GLU A 1 106 ? 0.171 2.712 5.435 1.00 98.44 106 GLU A N 1
ATOM 814 C CA . GLU A 1 106 ? 0.333 3.690 6.513 1.00 98.44 106 GLU A CA 1
ATOM 815 C C . GLU A 1 106 ? -0.808 4.723 6.550 1.00 98.44 106 GLU A C 1
ATOM 817 O O . GLU A 1 106 ? -1.235 5.127 7.636 1.00 98.44 106 GLU A O 1
ATOM 822 N N . SER A 1 107 ? -1.389 5.074 5.392 1.00 98.69 107 SER A N 1
ATOM 823 C CA . SER A 1 107 ? -2.492 6.045 5.298 1.00 98.69 107 SER A CA 1
ATOM 824 C C . SER A 1 107 ? -3.797 5.598 5.961 1.00 98.69 107 SER A C 1
ATOM 826 O O . SER A 1 107 ? -4.688 6.420 6.187 1.00 98.69 107 SER A O 1
ATOM 828 N N . VAL A 1 108 ? -3.900 4.321 6.329 1.00 98.44 108 VAL A N 1
ATOM 829 C CA . VAL A 1 108 ? -5.001 3.753 7.120 1.00 98.44 108 VAL A CA 1
ATOM 830 C C . VAL A 1 108 ? -4.524 3.218 8.473 1.00 98.44 108 VAL A C 1
ATOM 832 O O . VAL A 1 108 ? -5.193 2.390 9.092 1.00 98.44 108 VAL A O 1
ATOM 835 N N . GLY A 1 109 ? -3.351 3.663 8.934 1.00 96.69 109 GLY A N 1
ATOM 836 C CA . GLY A 1 109 ? -2.766 3.271 10.217 1.00 96.69 109 GLY A CA 1
ATOM 837 C C . GLY A 1 109 ? -2.413 1.786 10.306 1.00 96.69 109 GLY A C 1
ATOM 838 O O . GLY A 1 109 ? -2.349 1.237 11.412 1.00 96.69 109 GLY A O 1
ATOM 839 N N . MET A 1 110 ? -2.227 1.122 9.160 1.00 96.69 110 MET A N 1
ATOM 840 C CA . MET A 1 110 ? -1.926 -0.303 9.091 1.00 96.69 110 MET A CA 1
ATOM 841 C C . MET A 1 110 ? -0.460 -0.545 9.446 1.00 96.69 110 MET A C 1
ATOM 843 O O . MET A 1 110 ? 0.437 -0.372 8.627 1.00 96.69 110 MET A O 1
ATOM 847 N N . GLN A 1 111 ? -0.213 -0.943 10.694 1.00 94.69 111 GLN A N 1
ATOM 848 C CA . GLN A 1 111 ? 1.137 -1.240 11.168 1.00 94.69 111 GLN A CA 1
ATOM 849 C C . GLN A 1 111 ? 1.626 -2.572 10.592 1.00 94.69 111 GLN A C 1
ATOM 851 O O . GLN A 1 111 ? 1.159 -3.639 10.998 1.00 94.69 111 GLN A O 1
ATOM 856 N N . THR A 1 112 ? 2.622 -2.503 9.715 1.00 94.25 112 THR A N 1
ATOM 857 C CA . THR A 1 112 ? 3.323 -3.663 9.147 1.00 94.25 112 THR A CA 1
ATOM 858 C C . THR A 1 112 ? 4.804 -3.650 9.574 1.00 94.25 112 THR A C 1
ATOM 860 O O . THR A 1 112 ? 5.218 -2.696 10.245 1.00 94.25 112 THR A O 1
ATOM 863 N N . PRO A 1 113 ? 5.600 -4.707 9.308 1.00 93.19 113 PRO A N 1
ATOM 864 C CA . PRO A 1 113 ? 7.049 -4.651 9.499 1.00 93.19 113 PRO A CA 1
ATOM 865 C C . PRO A 1 113 ? 7.746 -3.841 8.391 1.00 93.19 113 PRO A C 1
ATOM 867 O O . PRO A 1 113 ? 8.895 -3.452 8.570 1.00 93.19 113 PRO A O 1
ATOM 870 N N . TYR A 1 114 ? 7.051 -3.562 7.285 1.00 94.62 114 TYR A N 1
ATOM 871 C CA . TYR A 1 114 ? 7.546 -2.766 6.169 1.00 94.62 114 TYR A CA 1
ATOM 872 C C . TYR A 1 114 ? 7.427 -1.278 6.512 1.00 94.62 114 TYR A C 1
ATOM 874 O O . TYR A 1 114 ? 6.364 -0.813 6.930 1.00 94.62 114 TYR A O 1
ATOM 882 N N . ASN A 1 115 ? 8.523 -0.536 6.379 1.00 95.12 115 ASN A N 1
ATOM 883 C CA . ASN A 1 115 ? 8.580 0.902 6.647 1.00 95.12 115 ASN A CA 1
ATOM 884 C C . ASN A 1 115 ? 9.700 1.548 5.828 1.00 95.12 115 ASN A C 1
ATOM 886 O O . ASN A 1 115 ? 10.642 0.870 5.434 1.00 95.12 115 ASN A O 1
ATOM 890 N N . ALA A 1 116 ? 9.634 2.863 5.615 1.00 95.50 116 ALA A N 1
ATOM 891 C CA . ALA A 1 116 ? 10.580 3.564 4.745 1.00 95.50 116 ALA A CA 1
ATOM 892 C C . ALA A 1 116 ? 12.059 3.423 5.153 1.00 95.50 116 ALA A C 1
ATOM 894 O O . ALA A 1 116 ? 12.935 3.486 4.289 1.00 95.50 116 ALA A O 1
ATOM 895 N N . TYR A 1 117 ? 12.348 3.239 6.444 1.00 96.00 117 TYR A N 1
ATOM 896 C CA . TYR A 1 117 ? 13.720 3.163 6.938 1.00 96.00 117 TYR A CA 1
ATOM 897 C C . TYR A 1 117 ? 14.303 1.783 6.670 1.00 96.00 117 TYR A C 1
ATOM 899 O O . TYR A 1 117 ? 15.362 1.662 6.058 1.00 96.00 117 TYR A O 1
ATOM 907 N N . ASP A 1 118 ? 13.592 0.744 7.094 1.00 94.31 118 ASP A N 1
ATOM 908 C CA . ASP A 1 118 ? 14.054 -0.622 6.906 1.00 94.31 118 ASP A CA 1
ATOM 909 C C . ASP A 1 118 ? 14.024 -1.027 5.431 1.00 94.31 118 ASP A C 1
ATOM 911 O O . ASP A 1 118 ? 14.981 -1.648 4.979 1.00 94.31 118 ASP A O 1
ATOM 915 N N . HIS A 1 119 ? 13.033 -0.558 4.662 1.00 94.19 119 HIS A N 1
ATOM 916 C CA . HIS A 1 119 ? 12.969 -0.746 3.207 1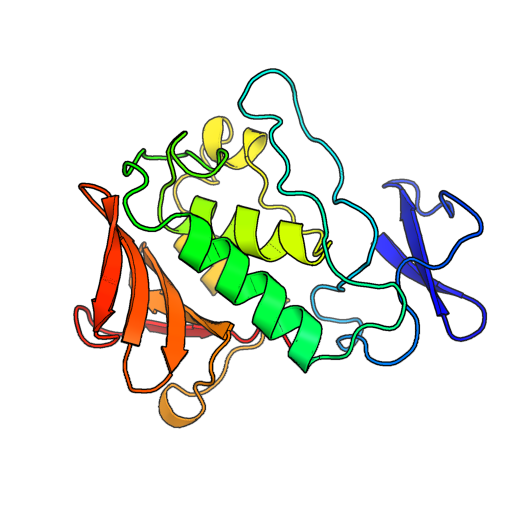.00 94.19 119 HIS A CA 1
ATOM 917 C C . HIS A 1 119 ? 14.223 -0.203 2.516 1.00 94.19 119 HIS A C 1
ATOM 919 O O . HIS A 1 119 ? 14.753 -0.809 1.594 1.00 94.19 119 HIS A O 1
ATOM 925 N N . ARG A 1 120 ? 14.764 0.917 3.021 1.00 94.62 120 ARG A N 1
ATOM 926 C CA . ARG A 1 120 ? 15.983 1.533 2.488 1.00 94.62 120 ARG A CA 1
ATOM 927 C C . ARG A 1 120 ? 17.277 0.866 2.947 1.00 94.62 120 ARG A C 1
ATOM 929 O O . ARG A 1 120 ? 18.263 0.878 2.204 1.00 94.62 120 ARG A O 1
ATOM 936 N N . PHE A 1 121 ? 17.340 0.424 4.200 1.00 93.56 121 PHE A N 1
ATOM 937 C CA . PHE A 1 121 ? 18.609 0.111 4.868 1.00 93.56 121 PHE A CA 1
ATOM 938 C C . PHE A 1 121 ? 18.777 -1.356 5.269 1.00 93.56 121 PHE A C 1
ATOM 940 O O . PHE A 1 121 ? 19.896 -1.756 5.595 1.00 93.56 121 PHE A O 1
ATOM 947 N N . GLN A 1 122 ? 17.724 -2.172 5.236 1.00 87.88 122 GLN A N 1
ATOM 948 C CA . GLN A 1 122 ? 17.817 -3.602 5.511 1.00 87.88 122 GLN A CA 1
ATOM 949 C C . GLN A 1 122 ? 17.871 -4.393 4.205 1.00 87.88 122 GLN A C 1
ATOM 951 O O . GLN A 1 122 ? 16.905 -4.450 3.456 1.00 87.88 122 GLN A O 1
ATOM 956 N N . ALA A 1 123 ? 18.984 -5.095 3.983 1.00 76.94 123 ALA A N 1
ATOM 957 C CA . ALA A 1 123 ? 19.237 -5.870 2.763 1.00 76.94 123 ALA A CA 1
ATOM 958 C C . ALA A 1 123 ? 18.267 -7.042 2.507 1.00 76.94 123 ALA A C 1
ATOM 960 O O . ALA A 1 123 ? 18.398 -7.706 1.496 1.00 76.94 123 ALA A O 1
ATOM 961 N N . TRP A 1 124 ? 17.345 -7.346 3.425 1.00 73.31 124 TRP A N 1
ATOM 962 C CA . TRP A 1 124 ? 16.288 -8.343 3.206 1.00 73.31 124 TRP A CA 1
ATOM 963 C C . TRP A 1 124 ? 14.966 -7.720 2.715 1.00 73.31 124 TRP A C 1
ATOM 965 O O . TRP A 1 124 ? 14.045 -8.467 2.380 1.00 73.31 124 TRP A O 1
ATOM 975 N N . GLN A 1 125 ? 14.844 -6.385 2.713 1.00 76.19 125 GLN A N 1
ATOM 976 C CA . GLN A 1 125 ? 13.635 -5.651 2.299 1.00 76.19 125 GLN A CA 1
ATOM 977 C C . GLN A 1 125 ? 13.712 -5.088 0.867 1.00 76.19 125 GLN A C 1
ATOM 979 O O . GLN A 1 125 ? 12.692 -4.707 0.300 1.00 76.19 125 GLN A O 1
ATOM 984 N N . ASP A 1 126 ? 14.867 -5.197 0.208 1.00 73.94 126 ASP A N 1
ATOM 985 C CA . ASP A 1 126 ? 15.049 -4.958 -1.238 1.00 73.94 126 ASP A CA 1
ATOM 986 C C . ASP A 1 126 ? 14.147 -5.847 -2.128 1.00 73.94 126 ASP A C 1
ATOM 988 O O . ASP A 1 126 ? 13.942 -5.606 -3.321 1.00 73.94 126 ASP A O 1
ATOM 992 N N . HIS A 1 127 ? 13.573 -6.898 -1.545 1.00 83.38 127 HIS A N 1
ATOM 993 C CA . HIS A 1 127 ? 12.639 -7.826 -2.169 1.00 83.38 127 HIS A CA 1
ATOM 994 C C . HIS A 1 127 ? 11.235 -7.777 -1.557 1.00 83.38 127 HIS A C 1
ATOM 996 O O . HIS A 1 127 ? 10.505 -8.773 -1.609 1.00 83.38 127 HIS A O 1
ATOM 1002 N N . ASP A 1 128 ? 10.813 -6.638 -1.004 1.00 91.25 128 ASP A N 1
ATOM 1003 C CA . ASP A 1 128 ? 9.568 -6.538 -0.238 1.00 91.25 128 ASP A CA 1
ATOM 1004 C C . ASP A 1 128 ? 8.302 -6.966 -0.990 1.00 91.25 128 ASP A C 1
ATOM 1006 O O . ASP A 1 128 ? 7.391 -7.527 -0.383 1.00 91.25 128 ASP A O 1
ATOM 1010 N N . ALA A 1 129 ? 8.263 -6.858 -2.321 1.00 94.81 129 ALA A N 1
ATOM 1011 C CA . ALA A 1 129 ? 7.184 -7.446 -3.118 1.00 94.81 129 ALA A CA 1
ATOM 1012 C C . ALA A 1 129 ? 7.037 -8.970 -2.891 1.00 94.81 129 ALA A C 1
ATOM 1014 O O . ALA A 1 129 ? 5.925 -9.491 -2.763 1.00 94.81 129 ALA A O 1
ATOM 1015 N N . ASN A 1 130 ? 8.154 -9.699 -2.796 1.00 95.25 130 ASN A N 1
ATOM 1016 C CA . ASN A 1 130 ? 8.166 -11.128 -2.484 1.00 95.25 130 ASN A CA 1
ATOM 1017 C C . ASN A 1 130 ? 7.882 -11.387 -0.999 1.00 95.25 130 ASN A C 1
ATOM 1019 O O . ASN A 1 130 ? 7.179 -12.350 -0.683 1.00 95.25 130 ASN A O 1
ATOM 1023 N N . ASN A 1 131 ? 8.380 -10.533 -0.100 1.00 95.69 131 ASN A N 1
ATOM 1024 C CA . ASN A 1 131 ? 8.098 -10.644 1.332 1.00 95.69 131 ASN A CA 1
ATOM 1025 C C . ASN A 1 131 ? 6.593 -10.500 1.596 1.00 95.69 131 ASN A C 1
ATOM 1027 O O . ASN A 1 131 ? 6.001 -11.358 2.245 1.00 95.69 131 ASN A O 1
ATOM 1031 N N . MET A 1 132 ? 5.949 -9.486 1.013 1.00 97.12 132 MET A N 1
ATOM 1032 C CA . MET A 1 132 ? 4.500 -9.273 1.080 1.00 97.12 132 MET A CA 1
ATOM 1033 C C . MET A 1 132 ? 3.718 -10.430 0.435 1.00 97.12 132 MET A C 1
ATOM 1035 O O . MET A 1 132 ? 2.671 -10.849 0.941 1.00 97.12 132 MET A O 1
ATOM 1039 N N . TRP A 1 133 ? 4.215 -11.012 -0.663 1.00 97.44 133 TRP A N 1
ATOM 1040 C CA . TRP A 1 133 ? 3.597 -12.217 -1.223 1.00 97.44 133 TRP A CA 1
ATOM 1041 C C . TRP A 1 133 ? 3.639 -13.402 -0.244 1.00 97.44 133 TRP A C 1
ATOM 1043 O O . TRP A 1 133 ? 2.682 -14.170 -0.190 1.00 97.44 133 TRP A O 1
ATOM 1053 N N . ASN A 1 134 ? 4.697 -13.548 0.547 1.00 96.62 134 ASN A N 1
ATOM 1054 C CA . ASN A 1 134 ? 4.818 -14.640 1.512 1.00 96.62 134 ASN A CA 1
ATOM 1055 C C . ASN A 1 134 ? 4.228 -14.310 2.898 1.00 96.62 134 ASN A C 1
ATOM 1057 O O . ASN A 1 134 ? 4.130 -15.211 3.729 1.00 96.62 134 ASN A O 1
ATOM 1061 N N . ASP A 1 135 ? 3.815 -13.064 3.163 1.00 97.12 135 ASP A N 1
ATOM 1062 C CA . ASP A 1 135 ? 3.261 -12.673 4.464 1.00 97.12 135 ASP A CA 1
ATOM 1063 C C . ASP A 1 135 ? 1.881 -13.324 4.699 1.00 97.12 135 ASP A C 1
ATOM 1065 O O . ASP A 1 135 ? 0.933 -13.052 3.949 1.00 97.12 135 ASP A O 1
ATOM 1069 N N . PRO A 1 136 ? 1.723 -14.157 5.749 1.00 97.25 136 PRO A N 1
ATOM 1070 C CA . PRO A 1 136 ? 0.463 -14.837 6.043 1.00 97.25 136 PRO A CA 1
ATOM 1071 C C . PRO A 1 136 ? -0.652 -13.887 6.510 1.00 97.25 136 PRO A C 1
ATOM 1073 O O . PRO A 1 136 ? -1.821 -14.267 6.492 1.00 97.25 136 PRO A O 1
ATOM 1076 N N . ARG A 1 137 ? -0.322 -12.649 6.902 1.00 97.44 137 ARG A N 1
ATOM 1077 C CA . ARG A 1 137 ? -1.292 -11.611 7.297 1.00 97.44 137 ARG A CA 1
ATOM 1078 C C . ARG A 1 137 ? -1.894 -10.873 6.101 1.00 97.44 137 ARG A C 1
ATOM 1080 O O . ARG A 1 137 ? -2.733 -9.994 6.298 1.00 97.44 137 ARG A O 1
ATOM 1087 N N . ILE A 1 138 ? -1.484 -11.215 4.876 1.00 98.50 138 ILE A N 1
ATOM 1088 C CA . ILE A 1 138 ? -2.092 -10.752 3.625 1.00 98.50 138 ILE A CA 1
ATOM 1089 C C . ILE A 1 138 ? -2.879 -11.921 3.028 1.00 98.50 138 ILE A C 1
ATOM 1091 O O . ILE A 1 138 ? -2.294 -12.878 2.514 1.00 98.50 138 ILE A O 1
ATOM 1095 N N . MET A 1 139 ? -4.212 -11.845 3.078 1.00 98.50 139 MET A N 1
ATOM 1096 C CA . MET A 1 139 ? -5.086 -12.937 2.641 1.00 98.50 139 MET A CA 1
ATOM 1097 C C . MET A 1 139 ? -4.910 -13.211 1.146 1.00 98.50 139 MET A C 1
ATOM 1099 O O . MET A 1 139 ? -5.102 -12.320 0.323 1.00 98.50 139 MET A O 1
ATOM 1103 N N . LYS A 1 140 ? -4.586 -14.450 0.774 1.00 98.31 140 LYS A N 1
ATOM 1104 C CA . LYS A 1 140 ? -4.488 -14.844 -0.637 1.00 98.31 140 LYS A CA 1
ATOM 1105 C C . LYS A 1 140 ? -5.876 -15.140 -1.191 1.00 98.31 140 LYS A C 1
ATOM 1107 O O . LYS A 1 140 ? -6.657 -15.848 -0.559 1.00 98.31 140 LYS A O 1
ATOM 1112 N N . VAL A 1 141 ? -6.175 -14.593 -2.364 1.00 98.12 141 VAL A N 1
ATOM 1113 C CA . VAL A 1 141 ? -7.441 -14.821 -3.076 1.00 98.12 141 VAL A CA 1
ATOM 1114 C C . VAL A 1 141 ? -7.164 -15.192 -4.530 1.00 98.12 141 VAL A C 1
ATOM 1116 O O . VAL A 1 141 ? -6.088 -14.901 -5.060 1.00 98.12 141 VAL A O 1
ATOM 1119 N N . ALA A 1 142 ? -8.121 -15.856 -5.181 1.00 98.00 142 ALA A N 1
ATOM 1120 C CA . ALA A 1 142 ? -7.992 -16.189 -6.593 1.00 98.00 142 ALA A CA 1
ATOM 1121 C C . ALA A 1 142 ? -7.948 -14.913 -7.448 1.00 98.00 142 ALA A C 1
ATOM 1123 O O . ALA A 1 142 ? -8.585 -13.911 -7.124 1.00 98.00 142 ALA A O 1
ATOM 1124 N N . VAL A 1 143 ? -7.245 -14.960 -8.586 1.00 98.06 143 VAL A N 1
ATOM 1125 C CA . VAL A 1 143 ? -7.165 -13.821 -9.522 1.00 98.06 143 VAL A CA 1
ATOM 1126 C C . VAL A 1 143 ? -8.555 -13.377 -9.985 1.00 98.06 143 VAL A C 1
ATOM 1128 O O . VAL A 1 143 ? -8.797 -12.181 -10.130 1.00 98.06 143 VAL A O 1
ATOM 1131 N N . ALA A 1 144 ? -9.489 -14.315 -10.166 1.00 97.94 144 ALA A N 1
ATOM 1132 C CA . ALA A 1 144 ? -10.876 -14.029 -10.532 1.00 97.94 144 ALA A CA 1
ATOM 1133 C C . ALA A 1 144 ? -11.655 -13.253 -9.450 1.00 97.94 144 ALA A C 1
ATOM 1135 O O . ALA A 1 144 ? -12.574 -12.514 -9.788 1.00 97.94 144 ALA A O 1
ATOM 1136 N N . ASP A 1 145 ? -11.251 -13.353 -8.180 1.00 98.31 145 ASP A N 1
ATOM 1137 C CA . ASP A 1 145 ? -11.920 -12.711 -7.042 1.00 98.31 145 ASP A CA 1
ATOM 1138 C C . ASP A 1 145 ? -11.333 -11.341 -6.683 1.00 98.31 145 ASP A C 1
ATOM 1140 O O . ASP A 1 145 ? -11.704 -10.770 -5.650 1.00 98.31 145 ASP A O 1
ATOM 1144 N N . ARG A 1 146 ? -10.400 -10.823 -7.494 1.00 98.44 146 ARG A N 1
ATOM 1145 C CA . ARG A 1 146 ? -9.742 -9.525 -7.290 1.00 98.44 146 ARG A CA 1
ATOM 1146 C C . ARG A 1 146 ? -10.757 -8.386 -7.177 1.00 98.44 146 ARG A C 1
ATOM 1148 O O . ARG A 1 146 ? -11.717 -8.295 -7.941 1.00 98.44 146 ARG A O 1
ATOM 1155 N N . ARG A 1 147 ? -10.523 -7.478 -6.236 1.00 98.62 147 ARG A N 1
ATOM 1156 C CA . ARG A 1 147 ? -11.351 -6.298 -5.956 1.00 98.62 147 ARG A CA 1
ATOM 1157 C C . ARG A 1 147 ? -10.464 -5.078 -5.788 1.00 98.62 147 ARG A C 1
ATOM 1159 O O . ARG A 1 147 ? -9.308 -5.200 -5.391 1.00 98.62 147 ARG A O 1
ATOM 1166 N N . ARG A 1 148 ? -11.002 -3.896 -6.092 1.00 98.75 148 ARG A N 1
ATOM 1167 C CA . ARG A 1 148 ? -10.291 -2.629 -5.889 1.00 98.75 148 ARG A CA 1
ATOM 1168 C C . ARG A 1 148 ? -9.710 -2.562 -4.468 1.00 98.75 148 ARG A C 1
ATOM 1170 O O . ARG A 1 148 ? -10.407 -2.875 -3.505 1.00 98.75 148 ARG A O 1
ATOM 1177 N N . GLY A 1 149 ? -8.446 -2.160 -4.363 1.00 98.75 149 GLY A N 1
ATOM 1178 C CA . GLY A 1 149 ? -7.680 -2.140 -3.115 1.00 98.75 149 GLY A CA 1
ATOM 1179 C C . GLY A 1 149 ? -6.930 -3.437 -2.794 1.00 98.75 149 GLY A C 1
ATOM 1180 O O . GLY A 1 149 ? -6.140 -3.442 -1.853 1.00 98.75 149 GLY A O 1
ATOM 1181 N N . ASP A 1 150 ? -7.129 -4.519 -3.554 1.00 98.94 150 ASP A N 1
ATOM 1182 C CA . ASP A 1 150 ? -6.266 -5.698 -3.460 1.00 98.94 150 ASP A CA 1
ATOM 1183 C C . ASP A 1 150 ? -4.873 -5.400 -4.048 1.00 98.94 150 ASP A C 1
ATOM 1185 O O . ASP A 1 150 ? -4.712 -4.600 -4.973 1.00 98.94 150 ASP A O 1
ATOM 1189 N N . LEU A 1 151 ? -3.861 -6.090 -3.532 1.00 98.88 151 LEU A N 1
ATOM 1190 C CA . LEU A 1 151 ? -2.514 -6.118 -4.083 1.00 98.88 151 LEU A CA 1
ATOM 1191 C C . LEU A 1 151 ? -2.429 -7.144 -5.213 1.00 98.88 151 LEU A C 1
ATOM 1193 O O . LEU A 1 151 ? -2.892 -8.278 -5.064 1.00 98.88 151 LEU A O 1
ATOM 1197 N N . VAL A 1 152 ? -1.780 -6.773 -6.312 1.00 98.88 152 VAL A N 1
ATOM 1198 C CA . VAL A 1 152 ? -1.430 -7.679 -7.410 1.00 98.88 152 VAL A CA 1
ATOM 1199 C C . VAL A 1 152 ? 0.055 -7.977 -7.330 1.00 98.88 152 VAL A C 1
ATOM 1201 O O . VAL A 1 152 ? 0.872 -7.060 -7.371 1.00 98.88 152 VAL A O 1
ATOM 1204 N N . PHE A 1 153 ? 0.403 -9.255 -7.235 1.00 98.69 153 PHE A N 1
ATOM 1205 C CA . P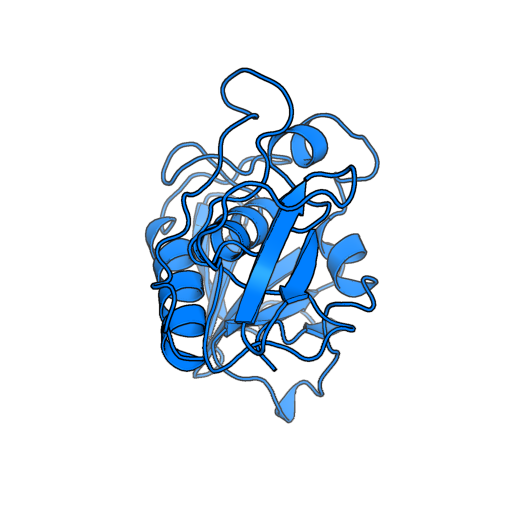HE A 1 153 ? 1.789 -9.696 -7.171 1.00 98.69 153 PHE A CA 1
ATOM 1206 C C . PHE A 1 153 ? 2.245 -10.279 -8.501 1.00 98.69 153 PHE A C 1
ATOM 1208 O O . PHE A 1 153 ? 1.535 -11.063 -9.133 1.00 98.69 153 PHE A O 1
ATOM 1215 N N . TYR A 1 154 ? 3.482 -9.964 -8.855 1.00 98.19 154 TYR A N 1
ATOM 1216 C CA . TYR A 1 154 ? 4.255 -10.547 -9.946 1.00 98.19 154 TYR A CA 1
ATOM 1217 C C . TYR A 1 154 ? 5.593 -11.049 -9.376 1.00 98.19 154 TYR A C 1
ATOM 1219 O O . TYR A 1 154 ? 5.930 -10.734 -8.229 1.00 98.19 154 TYR A O 1
ATOM 1227 N N . PRO A 1 155 ? 6.387 -11.835 -10.120 1.00 94.94 155 PRO A N 1
ATOM 1228 C CA . PRO A 1 155 ? 7.747 -12.163 -9.697 1.00 94.94 155 PRO A CA 1
ATOM 1229 C C . PRO A 1 155 ? 8.579 -10.886 -9.467 1.00 94.94 155 PRO A C 1
ATOM 1231 O O . PRO A 1 155 ? 8.922 -10.193 -10.419 1.00 94.94 155 PRO A O 1
ATOM 1234 N N . GLY A 1 156 ? 8.875 -10.559 -8.202 1.00 94.94 156 GLY A N 1
ATOM 1235 C CA . GLY A 1 156 ? 9.670 -9.380 -7.830 1.00 94.94 156 GLY A CA 1
ATOM 1236 C C . GLY A 1 156 ? 8.970 -8.018 -7.949 1.00 94.94 156 GLY A C 1
ATOM 1237 O O . GLY A 1 156 ? 9.652 -7.002 -7.873 1.00 94.94 156 GLY A O 1
ATOM 1238 N N . HIS A 1 157 ? 7.645 -7.961 -8.127 1.00 97.94 157 HIS A N 1
ATOM 1239 C CA . HIS A 1 157 ? 6.914 -6.692 -8.242 1.00 97.94 157 HIS A CA 1
ATOM 1240 C C . HIS A 1 157 ? 5.523 -6.770 -7.600 1.00 97.94 157 HIS A C 1
ATOM 1242 O O . HIS A 1 157 ? 4.890 -7.829 -7.588 1.00 97.94 157 HIS A O 1
ATOM 1248 N N . VAL A 1 158 ? 5.042 -5.646 -7.071 1.00 98.75 158 VAL A N 1
ATOM 1249 C CA . VAL A 1 158 ? 3.711 -5.514 -6.467 1.00 98.75 158 VAL A CA 1
ATOM 1250 C C . VAL A 1 158 ? 3.028 -4.239 -6.957 1.00 98.75 158 VAL A C 1
ATOM 1252 O O . VAL A 1 158 ? 3.667 -3.211 -7.155 1.00 98.75 158 VAL A O 1
ATOM 1255 N N . ALA A 1 159 ? 1.719 -4.310 -7.160 1.00 98.81 159 ALA A N 1
ATOM 1256 C CA . ALA A 1 159 ? 0.890 -3.190 -7.580 1.00 98.81 159 ALA A CA 1
ATOM 1257 C C . ALA A 1 159 ? -0.427 -3.161 -6.798 1.00 98.81 159 ALA A C 1
ATOM 1259 O O . ALA A 1 159 ? -0.785 -4.134 -6.134 1.00 98.81 159 ALA A O 1
ATOM 1260 N N . ILE A 1 160 ? -1.175 -2.064 -6.907 1.00 98.94 160 ILE A N 1
ATOM 1261 C CA . ILE A 1 160 ? -2.499 -1.915 -6.292 1.00 98.94 160 ILE A CA 1
ATOM 1262 C C . ILE A 1 160 ? -3.566 -1.999 -7.381 1.00 98.94 160 ILE A C 1
ATOM 1264 O O . ILE A 1 160 ? -3.534 -1.240 -8.348 1.00 98.94 160 ILE A O 1
ATOM 1268 N N . TYR A 1 161 ? -4.530 -2.905 -7.222 1.00 98.94 161 TYR A N 1
ATOM 1269 C CA . TYR A 1 161 ? -5.639 -3.067 -8.156 1.00 98.94 161 TYR A CA 1
ATOM 1270 C C . TYR A 1 161 ? -6.677 -1.958 -7.984 1.00 98.94 161 TYR A C 1
ATOM 1272 O O . TYR A 1 161 ? -7.191 -1.723 -6.888 1.00 98.94 161 TYR A O 1
ATOM 1280 N N . LEU A 1 162 ? -7.025 -1.299 -9.087 1.00 98.88 162 LEU A N 1
ATOM 1281 C CA . LEU A 1 162 ? -7.985 -0.196 -9.126 1.00 98.88 162 LEU A CA 1
ATOM 1282 C C . LEU A 1 162 ? -9.382 -0.629 -9.593 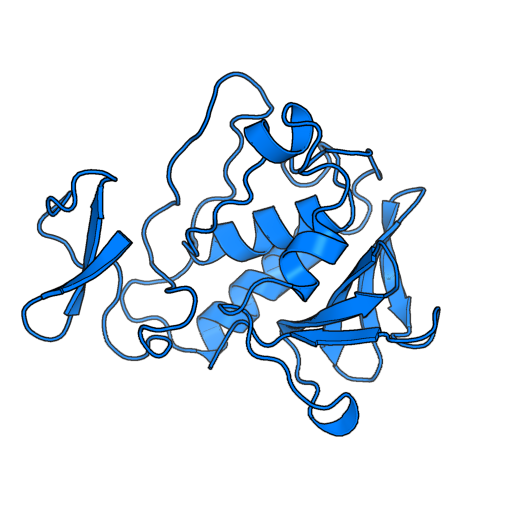1.00 98.88 162 LEU A C 1
ATOM 1284 O O . LEU A 1 162 ? -10.327 0.148 -9.477 1.00 98.88 162 LEU A O 1
ATOM 1288 N N . GLY A 1 163 ? -9.531 -1.873 -10.057 1.00 98.38 163 GLY A N 1
ATOM 1289 C CA . GLY A 1 163 ? -10.722 -2.338 -10.772 1.00 98.38 163 GLY A CA 1
ATOM 1290 C C . GLY A 1 163 ? -10.517 -2.295 -12.286 1.00 98.38 163 GLY A C 1
ATOM 1291 O O . GLY A 1 163 ? -9.542 -1.723 -12.764 1.00 98.38 163 GLY A O 1
ATOM 1292 N N . ASN A 1 164 ? -11.429 -2.915 -13.040 1.00 98.06 164 ASN A N 1
ATOM 1293 C CA . ASN A 1 164 ? -11.436 -2.908 -14.510 1.00 98.06 164 ASN A CA 1
ATOM 1294 C C . ASN A 1 164 ? -10.068 -3.225 -15.141 1.00 98.06 164 ASN A C 1
ATOM 1296 O O . ASN A 1 164 ? -9.598 -2.495 -16.010 1.00 98.06 164 ASN A O 1
ATOM 1300 N N . ASP A 1 165 ? -9.398 -4.273 -14.650 1.00 98.38 165 ASP A N 1
ATOM 1301 C CA . ASP A 1 165 ? -8.078 -4.711 -15.133 1.00 98.38 165 ASP A CA 1
ATOM 1302 C C . ASP A 1 165 ? -6.989 -3.633 -15.102 1.00 98.38 165 ASP A C 1
ATOM 1304 O O . ASP A 1 165 ? -5.954 -3.762 -15.753 1.00 98.38 165 ASP A O 1
ATOM 1308 N N . THR A 1 166 ? -7.204 -2.602 -14.286 1.00 98.88 166 THR A N 1
ATOM 1309 C CA . THR A 1 166 ? -6.306 -1.468 -14.115 1.00 98.88 166 THR A CA 1
ATOM 1310 C C . THR A 1 166 ? -5.605 -1.569 -12.767 1.00 98.88 166 THR A C 1
ATOM 1312 O O . THR A 1 166 ? -6.220 -1.876 -11.740 1.00 98.88 166 THR A O 1
ATOM 1315 N N . ILE A 1 167 ? -4.309 -1.292 -12.762 1.00 98.88 167 ILE A N 1
ATOM 1316 C CA . ILE A 1 167 ? -3.482 -1.168 -11.566 1.00 98.88 167 ILE A CA 1
ATOM 1317 C C . ILE A 1 167 ? -2.859 0.226 -11.505 1.00 98.88 167 ILE A C 1
ATOM 1319 O O . ILE A 1 167 ? -2.734 0.906 -12.521 1.00 98.88 167 ILE A O 1
ATOM 1323 N N . ILE A 1 168 ? -2.435 0.621 -10.310 1.00 98.88 168 ILE A N 1
ATOM 1324 C CA . ILE A 1 168 ? -1.395 1.632 -10.122 1.00 98.88 168 ILE A CA 1
ATOM 1325 C C . ILE A 1 168 ? -0.151 0.943 -9.576 1.00 98.88 168 ILE A C 1
ATOM 1327 O O . ILE A 1 168 ? -0.239 0.109 -8.667 1.00 98.88 168 ILE A O 1
ATOM 1331 N N . ASN A 1 169 ? 1.002 1.264 -10.148 1.00 98.62 169 ASN A N 1
ATOM 1332 C CA . ASN A 1 169 ? 2.279 0.708 -9.730 1.00 98.62 169 ASN A CA 1
ATOM 1333 C C . ASN A 1 169 ? 3.375 1.775 -9.783 1.00 98.62 169 ASN A C 1
ATOM 1335 O O . ASN A 1 169 ? 3.211 2.807 -10.428 1.00 98.62 169 ASN A O 1
ATOM 1339 N N . ALA A 1 170 ? 4.488 1.513 -9.103 1.00 98.50 170 ALA A N 1
ATOM 1340 C CA . ALA A 1 170 ? 5.726 2.249 -9.304 1.00 98.50 170 ALA A CA 1
ATOM 1341 C C . ALA A 1 170 ? 6.696 1.366 -10.090 1.00 98.50 170 ALA A C 1
ATOM 1343 O O . ALA A 1 170 ? 7.229 0.392 -9.552 1.00 98.50 170 ALA A O 1
ATOM 1344 N N . TYR A 1 171 ? 6.951 1.721 -11.342 1.00 97.69 171 TYR A N 1
ATOM 1345 C CA . TYR A 1 171 ? 7.908 1.048 -12.214 1.00 97.69 171 TYR A CA 1
ATOM 1346 C C . TYR A 1 171 ? 8.726 2.107 -12.967 1.00 97.69 171 TYR A C 1
ATOM 1348 O O . TYR A 1 171 ? 8.218 3.202 -13.199 1.00 97.69 171 TYR A O 1
ATOM 1356 N N . PRO A 1 172 ? 10.002 1.870 -13.327 1.00 97.56 172 PRO A N 1
ATOM 1357 C CA . PRO A 1 172 ? 10.775 2.875 -14.046 1.00 97.56 172 PRO A CA 1
ATOM 1358 C C . PRO A 1 172 ? 10.039 3.406 -15.296 1.00 97.56 172 PRO A C 1
ATOM 1360 O O . PRO A 1 172 ? 9.634 2.598 -16.133 1.00 97.56 172 PRO A O 1
ATOM 1363 N N . PRO A 1 173 ? 9.895 4.741 -15.456 1.00 98.00 173 PRO A N 1
ATOM 1364 C CA . PRO A 1 173 ? 10.565 5.791 -14.682 1.00 98.00 173 PRO A CA 1
ATOM 1365 C C . PRO A 1 173 ? 9.751 6.418 -13.532 1.00 98.00 173 PRO A C 1
ATOM 1367 O O . PRO A 1 173 ? 10.318 7.229 -12.797 1.00 98.00 173 PRO A O 1
ATOM 1370 N N . HIS A 1 174 ? 8.463 6.114 -13.365 1.00 98.62 174 HIS A N 1
ATOM 1371 C CA . HIS A 1 174 ? 7.586 6.783 -12.395 1.00 98.62 174 HIS A CA 1
ATOM 1372 C C . HIS A 1 174 ? 6.343 5.955 -12.044 1.00 98.62 174 HIS A C 1
ATOM 1374 O O . HIS A 1 174 ? 6.063 4.924 -12.641 1.00 98.62 174 HIS A O 1
ATOM 1380 N N . VAL A 1 175 ? 5.583 6.422 -11.055 1.00 98.81 175 VAL A N 1
ATOM 1381 C CA . VAL A 1 175 ? 4.294 5.828 -10.693 1.00 98.81 175 VAL A CA 1
ATOM 1382 C C . VAL A 1 175 ? 3.263 6.084 -11.786 1.00 98.81 175 VAL A C 1
ATOM 1384 O O . VAL A 1 175 ? 2.957 7.241 -12.082 1.00 98.81 175 VAL A O 1
ATOM 1387 N N . GLU A 1 176 ? 2.696 5.018 -12.339 1.00 98.75 176 GLU A N 1
ATOM 1388 C CA . GLU A 1 176 ? 1.797 5.066 -13.491 1.00 98.75 176 GLU A CA 1
ATOM 1389 C C . GLU A 1 176 ? 0.568 4.164 -13.321 1.00 98.75 176 GLU A C 1
ATOM 1391 O O . GLU A 1 176 ? 0.514 3.280 -12.459 1.00 98.75 176 GLU A O 1
ATOM 1396 N N . TYR A 1 177 ? -0.436 4.416 -14.161 1.00 98.81 177 TYR A N 1
ATOM 1397 C CA . TYR A 1 177 ? -1.502 3.454 -14.406 1.00 98.81 177 TYR A CA 1
ATOM 1398 C C . TYR A 1 177 ? -1.021 2.385 -15.373 1.00 98.81 177 TYR A C 1
ATOM 1400 O O . TYR A 1 177 ? -0.264 2.673 -16.297 1.00 98.81 177 TYR A O 1
ATOM 1408 N N . ASP A 1 178 ? -1.540 1.176 -15.213 1.00 98.50 178 ASP A N 1
ATOM 1409 C CA . ASP A 1 178 ? -1.182 0.069 -16.083 1.00 98.50 178 ASP A CA 1
ATOM 1410 C C . ASP A 1 178 ? -2.276 -0.992 -16.158 1.00 98.50 178 ASP A C 1
ATOM 1412 O O . ASP A 1 178 ? -3.219 -0.994 -15.362 1.00 98.50 178 ASP A O 1
ATOM 1416 N N . SER A 1 179 ? -2.119 -1.937 -17.080 1.00 98.50 179 SER A N 1
ATOM 1417 C CA . SER A 1 179 ? -2.916 -3.153 -17.086 1.00 98.50 179 SER A CA 1
ATOM 1418 C C . SER A 1 179 ? -2.387 -4.156 -16.062 1.00 98.50 179 SER A C 1
ATOM 1420 O O . SER A 1 179 ? -1.185 -4.411 -15.976 1.00 98.50 179 SER A O 1
ATOM 1422 N N . ILE A 1 180 ? -3.301 -4.834 -15.362 1.00 98.25 180 ILE A N 1
ATOM 1423 C CA . ILE A 1 180 ? -2.972 -6.020 -14.555 1.00 98.25 180 ILE A CA 1
ATOM 1424 C C . ILE A 1 180 ? -2.320 -7.141 -15.395 1.00 98.25 180 ILE A C 1
ATOM 1426 O O . ILE A 1 180 ? -1.671 -8.038 -14.864 1.00 98.25 180 ILE A O 1
ATOM 1430 N N . TRP A 1 181 ? -2.474 -7.092 -16.720 1.00 98.19 181 TRP A N 1
ATOM 1431 C CA . TRP A 1 181 ? -1.947 -8.085 -17.653 1.00 98.19 181 TRP A CA 1
ATOM 1432 C C . TRP A 1 181 ? -0.589 -7.714 -18.253 1.00 98.19 181 TRP A C 1
ATOM 1434 O O . TRP A 1 181 ? -0.093 -8.453 -19.103 1.00 98.19 181 TRP A O 1
ATOM 1444 N N . ARG A 1 182 ? 0.042 -6.609 -17.821 1.00 96.44 182 ARG A N 1
ATOM 1445 C CA . ARG A 1 182 ? 1.389 -6.228 -18.287 1.00 96.44 182 ARG A CA 1
ATOM 1446 C C . ARG A 1 182 ? 2.417 -7.339 -18.075 1.00 96.44 182 ARG A C 1
ATOM 1448 O O . ARG A 1 182 ? 3.307 -7.523 -18.904 1.00 96.44 182 ARG A O 1
ATOM 1455 N N . TRP A 1 183 ? 2.284 -8.085 -16.980 1.00 96.62 183 TRP A N 1
ATOM 1456 C CA . TRP A 1 183 ? 3.122 -9.238 -16.663 1.00 96.62 183 TRP A CA 1
ATOM 1457 C C . TRP A 1 183 ? 2.279 -10.438 -16.226 1.00 96.62 183 TRP A C 1
ATOM 1459 O O . TRP A 1 183 ? 1.078 -10.339 -15.978 1.00 96.62 183 TRP A O 1
ATOM 1469 N N . SER A 1 184 ? 2.927 -11.599 -16.100 1.00 97.25 184 SER A N 1
ATOM 1470 C CA . SER A 1 184 ? 2.286 -12.805 -15.569 1.00 97.25 184 SER A CA 1
ATOM 1471 C C . SER A 1 184 ? 1.974 -12.649 -14.080 1.00 97.25 184 SER A C 1
ATOM 1473 O O . SER A 1 184 ? 2.883 -12.623 -13.246 1.00 97.25 184 SER A O 1
ATOM 1475 N N . VAL A 1 185 ? 0.685 -12.554 -13.751 1.00 98.25 185 VAL A N 1
ATOM 1476 C CA . VAL A 1 185 ? 0.198 -12.429 -12.372 1.00 98.25 185 VAL A CA 1
ATOM 1477 C C . VAL A 1 185 ? 0.571 -13.679 -11.573 1.00 98.25 185 VAL A C 1
ATOM 1479 O O . VAL A 1 185 ? 0.168 -14.791 -11.908 1.00 98.25 185 VAL A O 1
ATOM 1482 N N . ARG A 1 186 ? 1.314 -13.486 -10.481 1.00 97.44 186 ARG A N 1
ATOM 1483 C CA . ARG A 1 186 ? 1.641 -14.532 -9.502 1.00 97.44 186 ARG A CA 1
ATOM 1484 C C . ARG A 1 186 ? 0.456 -14.830 -8.584 1.00 97.44 186 ARG A C 1
ATOM 1486 O O . ARG A 1 186 ? 0.230 -15.982 -8.231 1.00 97.44 186 ARG A O 1
ATOM 1493 N N . GLY A 1 187 ? -0.284 -13.798 -8.181 1.00 98.12 187 GLY A N 1
ATOM 1494 C CA . GLY A 1 187 ? -1.471 -13.936 -7.340 1.00 98.12 187 GLY A CA 1
ATOM 1495 C C . GLY A 1 187 ? -1.954 -12.610 -6.760 1.00 98.12 187 GLY A C 1
ATOM 1496 O O . GLY A 1 187 ? -1.375 -11.556 -7.021 1.00 98.12 187 GLY A O 1
ATOM 1497 N N . ILE A 1 188 ? -3.021 -12.675 -5.963 1.00 98.75 188 ILE A N 1
ATOM 1498 C CA . ILE A 1 188 ? -3.685 -11.508 -5.371 1.00 98.75 188 ILE A CA 1
ATOM 1499 C C . ILE A 1 188 ? -3.613 -11.580 -3.845 1.00 98.75 188 ILE A C 1
ATOM 1501 O O . ILE A 1 188 ? -3.818 -12.647 -3.259 1.00 98.75 188 ILE A O 1
ATOM 1505 N N . GLY A 1 189 ? -3.336 -10.445 -3.201 1.00 98.75 189 GLY A N 1
ATOM 1506 C CA . GLY A 1 189 ? -3.395 -10.294 -1.749 1.00 98.75 189 GLY A CA 1
ATOM 1507 C C . GLY A 1 189 ? -4.441 -9.277 -1.315 1.00 98.75 189 GLY A C 1
ATOM 1508 O O . GLY A 1 189 ? -4.401 -8.125 -1.730 1.00 98.75 189 GLY A O 1
ATOM 1509 N N . ARG A 1 190 ? -5.351 -9.683 -0.436 1.00 98.81 190 ARG A N 1
ATOM 1510 C CA . ARG A 1 190 ? -6.391 -8.833 0.136 1.00 98.81 190 ARG A CA 1
ATOM 1511 C C . ARG A 1 190 ? -5.969 -8.313 1.502 1.00 98.81 190 ARG A C 1
ATOM 1513 O O . ARG A 1 190 ? -5.723 -9.091 2.423 1.00 98.81 190 ARG A O 1
ATOM 1520 N N . LEU A 1 191 ? -5.921 -6.989 1.618 1.00 98.62 191 LEU A N 1
ATOM 1521 C CA . LEU A 1 191 ? -5.602 -6.286 2.864 1.00 98.62 191 LEU A CA 1
ATOM 1522 C C . LEU A 1 191 ? -6.840 -5.956 3.699 1.00 98.62 191 LEU A C 1
ATOM 1524 O O . LEU A 1 191 ? -6.732 -5.841 4.912 1.00 98.62 191 LEU A O 1
ATOM 1528 N N . PHE A 1 192 ? -8.006 -5.798 3.069 1.00 98.50 192 PHE A N 1
ATOM 1529 C CA . PHE A 1 192 ? -9.244 -5.363 3.721 1.00 98.50 192 PHE A CA 1
ATOM 1530 C C . PHE A 1 192 ? -10.274 -6.497 3.684 1.00 98.50 192 PHE A C 1
ATOM 1532 O O . PHE A 1 192 ? -10.813 -6.807 2.614 1.00 98.50 192 PHE A O 1
ATOM 1539 N N . ILE A 1 193 ? -10.538 -7.125 4.829 1.00 95.75 193 ILE A N 1
ATOM 1540 C CA . ILE A 1 193 ? -11.280 -8.390 4.976 1.00 95.75 193 ILE A CA 1
ATOM 1541 C C . ILE A 1 193 ? -12.622 -8.140 5.662 1.00 95.75 193 ILE A C 1
ATOM 1543 O O . ILE A 1 193 ? -12.675 -7.392 6.666 1.00 95.75 193 ILE A O 1
#

pLDDT: mean 93.41, std 9.11, range [58.94, 98.94]

Radius of gyration: 15.73 Å; chains: 1; bounding box: 36×30×45 Å

Secondary structure (DSSP, 8-state):
-EEEETTEEEEB-TTS-B-SSS-SB-S----TTSPPP-SSPPPP-SSSGGG--------TT--HHHHHHHHHHHHHHTTTPBB-TT-B-STTT-B-HHHHHHHHHHTTT---S--HHHHHH-TTTTTHHHHHHH-TTSEEE-GGG--TT-EEEETTEEEEEEETTEEEEEETTEEEEEETTSS---EEEES--